Protein AF-A0A3P6STQ0-F1 (afdb_monomer_lite)

Sequence (212 aa):
MDGSSSPVPSGPEGRSPLSASRRYNTDDASDPTTRVRVYKRRESVREVWIQVSLFTFWHILRNLLKMMNSGRIALAFLVAVIATIIFILTPSSVFHCERVNLPKPPKLEGVLTVNSILTKADYLLEHQIFGPESIVVENNNIWTGTQDGMLIAIEHETIRKNYRFGSVNPDLCDGGFDMESKCGRPLGLRQLSAGSVLAIDTYLGIFSVNLE

Secondary structure (DSSP, 8-state):
-----PPPPP---------------TT-TT-TT------------HHHHHHHHHHHHHHHHHHHHHHTTTT-HHHHHHHHHHHHHHHHHS---------PPPPPPPPS-GGGS---SGGGPPPSSTTTSSS-EEEEEETTEEEEE-TTSEEEEEETTEEEEEEE---S-GGG--S-HHHHHHH--EEEEEEEETTEEEEEETTTEEEEEE--

Organism: Litomosoides sigmodontis (NCBI:txid42156)

Structure (mmCIF, N/CA/C/O backbone):
data_AF-A0A3P6STQ0-F1
#
_entry.id   AF-A0A3P6STQ0-F1
#
loop_
_atom_site.group_PDB
_atom_site.id
_atom_site.type_symbol
_atom_site.label_atom_id
_atom_site.label_alt_id
_atom_site.label_comp_id
_atom_site.label_asym_id
_atom_site.label_entity_id
_atom_site.label_seq_id
_atom_site.pdbx_PDB_ins_code
_atom_site.Cartn_x
_atom_site.Cartn_y
_atom_site.Cartn_z
_atom_site.occupancy
_atom_site.B_iso_or_equiv
_atom_site.auth_seq_id
_atom_site.auth_comp_id
_atom_site.auth_asym_id
_atom_site.auth_atom_id
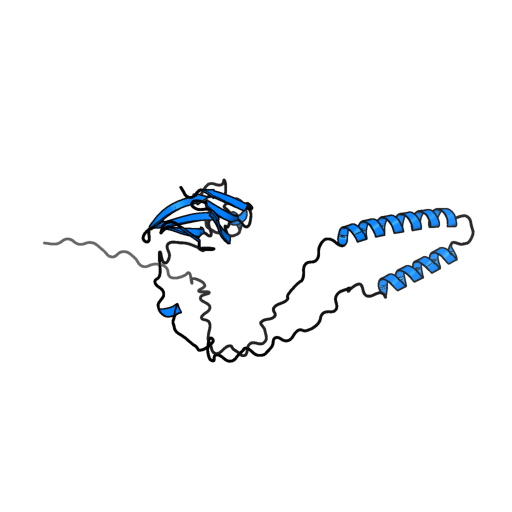_atom_site.pdbx_PDB_model_num
ATOM 1 N N . MET A 1 1 ? -51.439 29.637 19.776 1.00 35.56 1 MET A N 1
ATOM 2 C CA . MET A 1 1 ? -50.617 30.838 19.998 1.00 35.56 1 MET A CA 1
ATOM 3 C C . MET A 1 1 ? -49.358 30.659 19.194 1.00 35.56 1 MET A C 1
ATOM 5 O O . MET A 1 1 ? -48.741 29.604 19.269 1.00 35.56 1 MET A O 1
ATOM 9 N N . ASP A 1 2 ? -49.137 31.646 18.343 1.00 31.03 2 ASP A N 1
ATOM 10 C CA . ASP A 1 2 ? -48.231 31.673 17.207 1.00 31.03 2 ASP A CA 1
ATOM 11 C C . ASP A 1 2 ? -46.748 31.573 17.565 1.00 31.03 2 ASP A C 1
ATOM 13 O O . ASP A 1 2 ? -46.326 31.912 18.669 1.00 31.03 2 ASP A O 1
ATOM 17 N N . GLY A 1 3 ? -45.955 31.173 16.572 1.00 32.09 3 GLY A N 1
ATOM 18 C CA . GLY A 1 3 ? -44.501 31.268 16.604 1.00 32.09 3 GLY A CA 1
ATOM 19 C C . GLY A 1 3 ? -43.899 30.890 15.256 1.00 32.09 3 GLY A C 1
ATOM 20 O O . GLY A 1 3 ? -43.539 29.742 15.031 1.00 32.09 3 GLY A O 1
ATOM 21 N N . SER A 1 4 ? -43.850 31.863 14.352 1.00 33.62 4 SER A N 1
ATOM 22 C CA . SER A 1 4 ? -43.253 31.802 13.019 1.00 33.62 4 SER A CA 1
ATOM 23 C C . SER A 1 4 ? -41.735 31.574 13.042 1.00 33.62 4 SER A C 1
ATOM 25 O O . SER A 1 4 ? -41.041 32.008 13.958 1.00 33.62 4 SER A O 1
ATOM 27 N N . SER A 1 5 ? -41.187 30.975 11.982 1.00 35.47 5 SER A N 1
ATOM 28 C CA . SER A 1 5 ? -39.931 31.441 11.370 1.00 35.47 5 SER A CA 1
ATOM 29 C C . SER A 1 5 ? -39.688 30.807 9.993 1.00 35.47 5 SER A C 1
ATOM 31 O O . SER A 1 5 ? -40.117 29.699 9.691 1.00 35.47 5 SER A O 1
ATOM 33 N N . SER A 1 6 ? -39.079 31.634 9.153 1.00 36.69 6 SER A N 1
ATOM 34 C CA . SER A 1 6 ? -39.048 31.698 7.691 1.00 36.69 6 SER A CA 1
ATOM 35 C C . SER A 1 6 ? -38.188 30.633 6.975 1.00 36.69 6 SER A C 1
ATOM 37 O O . SER A 1 6 ? -37.404 29.941 7.622 1.00 36.69 6 SER A O 1
ATOM 39 N N . PRO A 1 7 ? -38.285 30.519 5.630 1.00 31.89 7 PRO A N 1
ATOM 40 C CA . PRO A 1 7 ? -37.568 29.516 4.845 1.00 31.89 7 PRO A CA 1
ATOM 41 C C . PRO A 1 7 ? -36.118 29.938 4.552 1.00 31.89 7 PRO A C 1
ATOM 43 O O . PRO A 1 7 ? -35.832 31.108 4.301 1.00 31.89 7 PRO A O 1
ATOM 46 N N . VAL A 1 8 ? -35.205 28.965 4.569 1.00 36.19 8 VAL A N 1
ATOM 47 C CA . VAL A 1 8 ? -33.768 29.131 4.279 1.00 36.19 8 VAL A CA 1
ATOM 48 C C . VAL A 1 8 ? -33.519 28.900 2.774 1.00 36.19 8 VAL A C 1
ATOM 50 O O . VAL A 1 8 ? -34.169 28.031 2.188 1.00 36.19 8 VAL A O 1
ATOM 53 N N . PRO A 1 9 ? -32.650 29.693 2.114 1.00 32.75 9 PRO A N 1
ATOM 54 C CA . PRO A 1 9 ? -32.701 29.919 0.673 1.00 32.75 9 PRO A CA 1
ATOM 55 C C . PRO A 1 9 ? -31.995 28.846 -0.163 1.00 32.75 9 PRO A C 1
ATOM 57 O O . PRO A 1 9 ? -31.003 28.244 0.239 1.00 32.75 9 PRO A O 1
ATOM 60 N N . SER A 1 10 ? -32.497 28.688 -1.386 1.00 33.72 10 SER A N 1
ATOM 61 C CA . SER A 1 10 ? -31.908 27.936 -2.490 1.00 33.72 10 SER A CA 1
ATOM 62 C C . SER A 1 10 ? -30.782 28.710 -3.187 1.00 33.72 10 SER A C 1
ATOM 64 O O . SER A 1 10 ? -30.995 29.842 -3.625 1.00 33.72 10 SER A O 1
ATOM 66 N N . GLY A 1 11 ? -29.636 28.055 -3.391 1.00 27.66 11 GLY A N 1
ATOM 67 C CA . GLY A 1 11 ? -28.646 28.394 -4.421 1.00 27.66 11 GLY A CA 1
ATOM 68 C C . GLY A 1 11 ? -27.272 27.746 -4.176 1.00 27.66 11 GLY A C 1
ATOM 69 O O . GLY A 1 11 ? -26.973 27.416 -3.031 1.00 27.66 11 GLY A O 1
ATOM 70 N N . PRO A 1 12 ? -26.389 27.621 -5.188 1.00 31.20 12 PRO A N 1
ATOM 71 C CA . PRO A 1 12 ? -26.620 27.446 -6.620 1.00 31.20 12 PRO A CA 1
ATOM 72 C C . PRO A 1 12 ? -26.311 26.005 -7.086 1.00 31.20 12 PRO A C 1
ATOM 74 O O . PRO A 1 12 ? -25.466 25.304 -6.529 1.00 31.20 12 PRO A O 1
ATOM 77 N N . GLU A 1 13 ? -26.972 25.590 -8.167 1.00 34.56 13 GLU A N 1
ATOM 78 C CA . GLU A 1 13 ? -26.527 24.489 -9.024 1.00 34.56 13 GLU A CA 1
ATOM 79 C C . GLU A 1 13 ? -25.101 24.733 -9.537 1.00 34.56 13 GLU A C 1
ATOM 81 O O . GLU A 1 13 ? -24.746 25.849 -9.918 1.00 34.56 13 GLU A O 1
ATOM 86 N N . GLY A 1 14 ? -24.315 23.658 -9.632 1.00 34.25 14 GLY A N 1
ATOM 87 C CA . GLY A 1 14 ? -23.143 23.626 -10.505 1.00 34.25 14 GLY A CA 1
ATOM 88 C C . GLY A 1 14 ? -21.831 23.259 -9.825 1.00 34.25 14 GLY A C 1
ATOM 89 O O . GLY A 1 14 ? -20.952 24.100 -9.666 1.00 34.25 14 GLY A O 1
ATOM 90 N N . ARG A 1 15 ? -21.644 21.967 -9.546 1.00 29.62 15 ARG A N 1
ATOM 91 C CA . ARG A 1 15 ? -20.374 21.274 -9.814 1.00 29.62 15 ARG A CA 1
ATOM 92 C C . ARG A 1 15 ? -20.619 19.776 -9.847 1.00 29.62 15 ARG A C 1
ATOM 94 O O . ARG A 1 15 ? -20.798 19.131 -8.822 1.00 29.62 15 ARG A O 1
ATOM 101 N N . SER A 1 16 ? -20.645 19.248 -11.062 1.00 29.75 16 SER A N 1
ATOM 102 C CA . SER A 1 16 ? -20.614 17.824 -11.357 1.00 29.75 16 SER A CA 1
ATOM 103 C C . SER A 1 16 ? -19.415 17.192 -10.641 1.00 29.75 16 SER A C 1
ATOM 105 O O . SER A 1 16 ? -18.281 17.582 -10.935 1.00 29.75 16 SER A O 1
ATOM 107 N N . PRO A 1 17 ? -19.595 16.210 -9.745 1.00 29.61 17 PRO A N 1
ATOM 108 C CA . PRO A 1 17 ? -18.511 15.298 -9.444 1.00 29.61 17 PRO A CA 1
ATOM 109 C C . PRO A 1 17 ? -18.299 14.487 -10.720 1.00 29.61 17 PRO A C 1
ATOM 111 O O . PRO A 1 17 ? -19.231 13.849 -11.215 1.00 29.61 17 PRO A O 1
ATOM 114 N N . LEU A 1 18 ? -17.094 14.532 -11.284 1.00 32.47 18 LEU A N 1
ATOM 115 C CA . LEU A 1 18 ? -16.658 13.547 -12.266 1.00 32.47 18 LEU A CA 1
ATOM 116 C C . LEU A 1 18 ? -16.695 12.181 -11.579 1.00 32.47 18 LEU A C 1
ATOM 118 O O . LEU A 1 18 ? -15.739 11.736 -10.949 1.00 32.47 18 LEU A O 1
ATOM 122 N N . SER A 1 19 ? -17.853 11.538 -11.679 1.00 29.92 19 SER A N 1
ATOM 123 C CA . SER A 1 19 ? -18.093 10.163 -11.307 1.00 29.92 19 SER A CA 1
ATOM 124 C C . SER A 1 19 ? -17.291 9.280 -12.257 1.00 29.92 19 SER A C 1
ATOM 126 O O . SER A 1 19 ? -17.803 8.806 -13.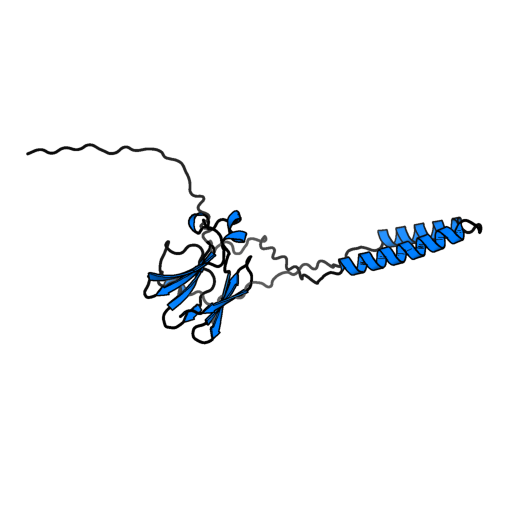270 1.00 29.92 19 SER A O 1
ATOM 128 N N . ALA A 1 20 ? -16.029 9.021 -11.940 1.00 34.88 20 ALA A N 1
ATOM 129 C CA . ALA A 1 20 ? -15.306 7.903 -12.528 1.00 34.88 20 ALA A CA 1
ATOM 130 C C . ALA A 1 20 ? -15.624 6.610 -11.756 1.00 34.88 20 ALA A C 1
ATOM 132 O O . ALA A 1 20 ? -14.740 5.817 -11.453 1.00 34.88 20 ALA A O 1
ATOM 133 N N . SER A 1 21 ? -16.906 6.374 -11.450 1.00 33.78 21 SER A N 1
ATOM 134 C CA . SER A 1 21 ? -17.382 5.028 -11.150 1.00 33.78 21 SER A CA 1
ATOM 135 C C . SER A 1 21 ? -17.498 4.322 -12.496 1.00 33.78 21 SER A C 1
ATOM 137 O O . SER A 1 21 ? -18.519 4.388 -13.185 1.00 33.78 21 SER A O 1
ATOM 139 N N . ARG A 1 22 ? -16.383 3.740 -12.948 1.00 32.41 22 ARG A N 1
ATOM 140 C CA . ARG A 1 22 ? -16.366 2.912 -14.151 1.00 32.41 22 ARG A CA 1
ATOM 141 C C . ARG A 1 22 ? -17.099 1.618 -13.801 1.00 32.41 22 ARG A C 1
ATOM 143 O O . ARG A 1 22 ? -16.489 0.656 -13.346 1.00 32.41 22 ARG A O 1
ATOM 150 N N . ARG A 1 23 ? -18.425 1.627 -13.971 1.00 29.02 23 ARG A N 1
ATOM 151 C CA . ARG A 1 23 ? -19.254 0.418 -14.018 1.00 29.02 23 ARG A CA 1
ATOM 152 C C . ARG A 1 23 ? -18.586 -0.541 -15.002 1.00 29.02 23 ARG A C 1
ATOM 154 O O . ARG A 1 23 ? -18.477 -0.221 -16.183 1.00 29.02 23 ARG A O 1
ATOM 161 N N . TYR A 1 24 ? -18.088 -1.667 -14.503 1.00 29.69 24 TYR A N 1
ATOM 162 C CA . TYR A 1 24 ? -17.537 -2.723 -15.343 1.00 29.69 24 TYR A CA 1
ATOM 163 C C . TYR A 1 24 ? -18.723 -3.385 -16.044 1.00 29.69 24 TYR A C 1
ATOM 165 O O . TYR A 1 24 ? -19.434 -4.195 -15.453 1.00 29.69 24 TYR A O 1
ATOM 173 N N . ASN A 1 25 ? -19.013 -2.934 -17.261 1.00 29.16 25 ASN A N 1
ATOM 174 C CA . ASN A 1 25 ? -20.078 -3.494 -18.074 1.00 29.16 25 ASN A CA 1
ATOM 175 C C . ASN A 1 25 ? -19.582 -4.848 -18.600 1.00 29.16 25 ASN A C 1
ATOM 177 O O . ASN A 1 25 ? -18.563 -4.914 -19.284 1.00 29.16 25 ASN A O 1
ATOM 181 N N . THR A 1 26 ? -20.267 -5.933 -18.249 1.00 40.59 26 THR A N 1
ATOM 182 C CA . THR A 1 26 ? -19.870 -7.317 -18.572 1.00 40.59 26 THR A CA 1
ATOM 183 C C . THR A 1 26 ? -19.970 -7.667 -20.062 1.00 40.59 26 THR A C 1
ATOM 185 O O . THR A 1 26 ? -19.607 -8.773 -20.448 1.00 40.59 26 THR A O 1
ATOM 188 N N . ASP A 1 27 ? -20.397 -6.718 -20.896 1.00 35.03 27 ASP A N 1
ATOM 189 C CA . ASP A 1 27 ? -20.550 -6.879 -22.345 1.00 35.03 27 ASP A CA 1
ATOM 190 C C . ASP A 1 27 ? -19.305 -6.445 -23.143 1.00 35.03 27 ASP A C 1
ATOM 192 O O . ASP A 1 27 ? -19.262 -6.612 -24.359 1.00 35.03 27 ASP A O 1
ATOM 196 N N . ASP A 1 28 ? -18.261 -5.931 -22.480 1.00 36.59 28 ASP A N 1
ATOM 197 C CA . ASP A 1 28 ? -17.084 -5.333 -23.137 1.00 36.59 28 ASP A CA 1
ATOM 198 C C . ASP A 1 28 ? -15.926 -6.325 -23.383 1.00 36.59 28 ASP A C 1
ATOM 200 O O . ASP A 1 28 ? -14.753 -5.963 -23.475 1.00 36.59 28 ASP A O 1
ATOM 204 N N . ALA A 1 29 ? -16.241 -7.617 -23.521 1.00 39.22 29 ALA A N 1
ATOM 205 C CA . ALA A 1 29 ? -15.262 -8.674 -23.811 1.00 39.22 29 ALA A CA 1
ATOM 206 C C . ALA A 1 29 ? -14.649 -8.592 -25.232 1.00 39.22 29 ALA A C 1
ATOM 208 O O . ALA A 1 29 ? -13.942 -9.508 -25.659 1.00 39.22 29 ALA A O 1
ATOM 209 N N . SER A 1 30 ? -14.917 -7.513 -25.974 1.00 39.75 30 SER A N 1
ATOM 210 C CA . SER A 1 30 ? -14.494 -7.306 -27.360 1.00 39.75 30 SER A CA 1
ATOM 211 C C . SER A 1 30 ? -13.564 -6.110 -27.595 1.00 39.75 30 SER A C 1
ATOM 213 O O . SER A 1 30 ? -13.208 -5.889 -28.750 1.00 39.75 30 SER A O 1
ATOM 215 N N . ASP A 1 31 ? -13.138 -5.356 -26.573 1.00 37.41 31 ASP A N 1
ATOM 216 C CA . ASP A 1 31 ? -12.217 -4.221 -26.769 1.00 37.41 31 ASP A CA 1
ATOM 217 C C . ASP A 1 31 ? -10.756 -4.690 -27.010 1.00 37.41 31 ASP A C 1
ATOM 219 O O . ASP A 1 31 ? -10.106 -5.228 -26.107 1.00 37.41 31 ASP A O 1
ATOM 223 N N . PRO A 1 32 ? -10.176 -4.476 -28.210 1.00 41.91 32 PRO A N 1
ATOM 224 C CA . PRO A 1 32 ? -8.821 -4.911 -28.547 1.00 41.91 32 PRO A CA 1
ATOM 225 C C . PRO A 1 32 ? -7.710 -3.994 -27.988 1.00 41.91 32 PRO A C 1
ATOM 227 O O . PRO A 1 32 ? -6.557 -4.083 -28.433 1.00 41.91 32 PRO A O 1
ATOM 230 N N . THR A 1 33 ? -8.003 -3.085 -27.051 1.00 40.22 33 THR A N 1
ATOM 231 C CA . THR A 1 33 ? -7.044 -2.054 -26.611 1.00 40.22 33 THR A CA 1
ATOM 232 C C . THR A 1 33 ? -6.319 -2.323 -25.288 1.00 40.22 33 THR A C 1
ATOM 234 O O . THR A 1 33 ? -5.433 -1.537 -24.933 1.00 40.22 33 THR A O 1
ATOM 237 N N . THR A 1 34 ? -6.546 -3.452 -24.601 1.00 44.50 34 THR A N 1
ATOM 238 C CA . THR A 1 34 ? -5.785 -3.815 -23.383 1.00 44.50 34 THR A CA 1
ATOM 239 C C . THR A 1 34 ? -4.344 -4.248 -23.711 1.00 44.50 34 THR A C 1
ATOM 241 O O . THR A 1 34 ? -3.965 -5.416 -23.649 1.00 44.50 34 THR A O 1
ATOM 244 N N . ARG A 1 35 ? -3.497 -3.290 -24.103 1.00 43.12 35 ARG A N 1
ATOM 245 C CA . ARG A 1 35 ? -2.075 -3.507 -24.400 1.00 43.12 35 ARG A CA 1
ATOM 246 C C . ARG A 1 35 ? -1.258 -3.466 -23.114 1.00 43.12 35 ARG A C 1
ATOM 248 O O . ARG A 1 35 ? -0.765 -2.412 -22.715 1.00 43.12 35 ARG A O 1
ATOM 255 N N . VAL A 1 36 ? -1.049 -4.622 -22.494 1.00 37.59 36 VAL A N 1
ATOM 256 C CA . VAL A 1 36 ? -0.070 -4.755 -21.408 1.00 37.59 36 VAL A CA 1
ATOM 257 C C . VAL A 1 36 ? 1.331 -4.813 -22.025 1.00 37.59 36 VAL A C 1
ATOM 259 O O . VAL A 1 36 ? 1.718 -5.813 -22.626 1.00 37.59 36 VAL A O 1
ATOM 262 N N . ARG A 1 37 ? 2.106 -3.726 -21.909 1.00 39.81 37 ARG A N 1
ATOM 263 C CA . ARG A 1 37 ? 3.536 -3.726 -22.261 1.00 39.81 37 ARG A CA 1
ATOM 264 C C . ARG A 1 37 ? 4.356 -4.103 -21.033 1.00 39.81 37 ARG A C 1
ATOM 266 O O . ARG A 1 37 ? 4.566 -3.283 -20.145 1.00 39.81 37 ARG A O 1
ATOM 273 N N . VAL A 1 38 ? 4.818 -5.349 -20.991 1.00 40.19 38 VAL A N 1
ATOM 274 C CA . VAL A 1 38 ? 5.741 -5.830 -19.957 1.00 40.19 38 VAL A CA 1
ATOM 275 C C . VAL A 1 38 ? 7.159 -5.408 -20.339 1.00 40.19 38 VAL A C 1
ATOM 277 O O . VAL A 1 38 ? 7.729 -5.916 -21.302 1.00 40.19 38 VAL A O 1
ATOM 280 N N . TYR A 1 39 ? 7.739 -4.476 -19.584 1.00 45.19 39 TYR A N 1
ATOM 281 C CA . TYR A 1 39 ? 9.134 -4.069 -19.744 1.00 45.19 39 TYR A CA 1
ATOM 282 C C . TYR A 1 39 ? 9.994 -4.753 -18.682 1.00 45.19 39 TYR A C 1
ATOM 284 O O . TYR A 1 39 ? 9.879 -4.467 -17.491 1.00 45.19 39 TYR A O 1
ATOM 292 N N . LYS A 1 40 ? 10.891 -5.647 -19.107 1.00 40.25 40 LYS A N 1
ATOM 293 C CA . LYS A 1 40 ? 11.892 -6.246 -18.219 1.00 40.25 40 LYS A CA 1
ATOM 294 C C . LYS A 1 40 ? 13.032 -5.242 -18.015 1.00 40.25 40 LYS A C 1
ATOM 296 O O . LYS A 1 40 ? 13.897 -5.099 -18.874 1.00 40.25 40 LYS A O 1
ATOM 301 N N . ARG A 1 41 ? 13.021 -4.518 -16.892 1.00 43.81 41 ARG A N 1
ATOM 302 C CA . ARG A 1 41 ? 14.115 -3.618 -16.491 1.00 43.81 41 ARG A CA 1
ATOM 303 C C . ARG A 1 41 ? 15.339 -4.471 -16.131 1.00 43.81 41 ARG A C 1
ATOM 305 O O . ARG A 1 41 ? 15.312 -5.175 -15.129 1.00 43.81 41 ARG A O 1
ATOM 312 N N . ARG A 1 42 ? 16.394 -4.437 -16.952 1.00 51.81 42 ARG A N 1
ATOM 313 C CA . ARG A 1 42 ? 17.714 -4.997 -16.614 1.00 51.81 42 ARG A CA 1
ATOM 314 C C . ARG A 1 42 ? 18.711 -3.848 -16.459 1.00 51.81 42 ARG A C 1
ATOM 316 O O . ARG A 1 42 ? 18.737 -2.936 -17.280 1.00 51.81 42 ARG A O 1
ATOM 323 N N . GLU A 1 43 ? 19.437 -3.880 -15.351 1.00 49.19 43 GLU A N 1
ATOM 324 C CA . GLU A 1 43 ? 20.216 -2.779 -14.785 1.00 49.19 43 GLU A CA 1
ATOM 325 C C . GLU A 1 43 ? 21.355 -2.258 -15.679 1.00 49.19 43 GLU A C 1
ATOM 327 O O . GLU A 1 43 ? 22.003 -3.003 -16.408 1.00 49.19 43 GLU A O 1
ATOM 332 N N . SER A 1 44 ? 21.562 -0.940 -15.574 1.00 51.16 44 SER A N 1
ATOM 333 C CA . SER A 1 44 ? 22.790 -0.154 -15.780 1.00 51.16 44 SER A CA 1
ATOM 334 C C . SER A 1 44 ? 23.847 -0.662 -16.777 1.00 51.16 44 SER A C 1
ATOM 336 O O . SER A 1 44 ? 25.013 -0.850 -16.448 1.00 51.16 44 SER A O 1
ATOM 338 N N . VAL A 1 45 ? 23.472 -0.785 -18.051 1.00 56.50 45 VAL A N 1
ATOM 339 C CA . VAL A 1 45 ? 24.445 -0.968 -19.150 1.00 56.50 45 VAL A CA 1
ATOM 340 C C . VAL A 1 45 ? 25.082 0.377 -19.565 1.00 56.50 45 VAL A C 1
ATOM 342 O O . VAL A 1 45 ? 26.119 0.408 -20.221 1.00 56.50 45 VAL A O 1
ATOM 345 N N . ARG A 1 46 ? 24.493 1.516 -19.163 1.00 56.72 46 ARG A N 1
ATOM 346 C CA . ARG A 1 46 ? 24.917 2.866 -19.587 1.00 56.72 46 ARG A CA 1
ATOM 347 C C . ARG A 1 46 ? 26.330 3.236 -19.123 1.00 56.72 46 ARG A C 1
ATOM 349 O O . ARG A 1 46 ? 27.096 3.749 -19.931 1.00 56.72 46 ARG A O 1
ATOM 356 N N . GLU A 1 47 ? 26.694 2.920 -17.882 1.00 57.91 47 GLU A N 1
ATOM 357 C CA . GLU A 1 47 ? 28.020 3.248 -17.329 1.00 57.91 47 GLU A CA 1
ATOM 358 C C . GLU A 1 47 ? 29.150 2.480 -18.030 1.00 57.91 47 GLU A C 1
ATOM 360 O O . GLU A 1 47 ? 30.205 3.036 -18.333 1.00 57.91 47 GLU A O 1
ATOM 365 N N . VAL A 1 48 ? 28.902 1.216 -18.390 1.00 60.88 48 VAL A N 1
ATOM 366 C CA . VAL A 1 48 ? 29.877 0.385 -19.113 1.00 60.88 48 VAL A CA 1
ATOM 367 C C . VAL A 1 48 ? 30.125 0.938 -20.518 1.00 60.88 48 VAL A C 1
ATOM 369 O O . VAL A 1 48 ? 31.274 1.032 -20.948 1.00 60.88 48 VAL A O 1
ATOM 372 N N . TRP A 1 49 ? 29.075 1.381 -21.220 1.00 64.00 49 TRP A N 1
ATOM 373 C CA . TRP A 1 49 ? 29.228 1.985 -22.548 1.00 64.00 49 TRP A CA 1
ATOM 374 C C . TRP A 1 49 ? 29.980 3.318 -22.515 1.00 64.00 49 TRP A C 1
ATOM 376 O O . TRP A 1 49 ? 30.766 3.575 -23.427 1.00 64.00 49 TRP A O 1
ATOM 386 N N . ILE A 1 50 ? 29.799 4.145 -21.479 1.00 70.88 50 ILE A N 1
ATOM 387 C CA . ILE A 1 50 ? 30.530 5.416 -21.336 1.00 70.88 50 ILE A CA 1
ATOM 388 C C . ILE A 1 50 ? 32.027 5.149 -21.143 1.00 70.88 50 ILE A C 1
ATOM 390 O O . ILE A 1 50 ? 32.849 5.733 -21.849 1.00 70.88 50 ILE A O 1
ATOM 394 N N . GLN A 1 51 ? 32.387 4.213 -20.262 1.00 68.75 51 GLN A N 1
ATOM 395 C CA . GLN A 1 51 ? 33.789 3.860 -20.008 1.00 68.75 51 GLN A CA 1
ATOM 396 C C . GLN A 1 51 ? 34.467 3.254 -21.247 1.00 68.75 51 GLN A C 1
ATOM 398 O O . GLN A 1 51 ? 35.577 3.650 -21.609 1.00 68.75 51 GLN A O 1
ATOM 403 N N . VAL A 1 52 ? 33.779 2.357 -21.961 1.00 72.06 52 VAL A N 1
ATOM 404 C CA . VAL A 1 52 ? 34.287 1.773 -23.216 1.00 72.06 52 VAL A CA 1
ATOM 405 C C . VAL A 1 52 ? 34.434 2.841 -24.308 1.00 72.06 52 VAL A C 1
ATOM 407 O O . VAL A 1 52 ? 35.422 2.836 -25.048 1.00 72.06 52 VAL A O 1
ATOM 410 N N . SER A 1 53 ? 33.508 3.800 -24.387 1.00 74.50 53 SER A N 1
ATOM 411 C CA . SER A 1 53 ? 33.567 4.900 -25.361 1.00 74.50 53 SER A CA 1
ATOM 412 C C . SER A 1 53 ? 34.716 5.872 -25.075 1.00 74.50 53 SER A C 1
ATOM 414 O O . SER A 1 53 ? 35.419 6.280 -25.996 1.00 74.50 53 SER A O 1
ATOM 416 N N . LEU A 1 54 ? 34.974 6.206 -23.807 1.00 79.31 54 LEU A N 1
ATOM 417 C CA . LEU A 1 54 ? 36.096 7.072 -23.423 1.00 79.31 54 LEU A CA 1
ATOM 418 C C . LEU A 1 54 ? 37.452 6.387 -23.647 1.00 79.31 54 LEU A C 1
ATOM 420 O O . LEU A 1 54 ? 38.389 7.021 -24.138 1.00 79.31 54 LEU A O 1
ATOM 424 N N . PHE A 1 55 ? 37.551 5.086 -23.356 1.00 76.94 55 PHE A N 1
ATOM 425 C CA . PHE A 1 55 ? 38.771 4.310 -23.588 1.00 76.94 55 PHE A CA 1
ATOM 426 C C . PHE A 1 55 ? 39.094 4.173 -25.082 1.00 76.94 55 PHE A C 1
ATOM 428 O O . PHE A 1 55 ? 40.233 4.398 -25.504 1.00 76.94 55 PHE A O 1
ATOM 435 N N . THR A 1 56 ? 38.087 3.857 -25.901 1.00 73.88 56 THR A N 1
ATOM 436 C CA . THR A 1 56 ? 38.250 3.777 -27.360 1.00 73.88 56 THR A CA 1
ATOM 437 C C . THR A 1 56 ? 38.577 5.142 -27.962 1.00 73.88 56 THR A C 1
ATOM 439 O O . THR A 1 56 ? 39.501 5.235 -28.772 1.00 73.88 56 THR A O 1
ATOM 442 N N . PHE A 1 57 ? 37.926 6.216 -27.507 1.00 81.88 57 PHE A N 1
ATOM 443 C CA . PHE A 1 57 ? 38.226 7.581 -27.940 1.00 81.88 57 PHE A CA 1
ATOM 444 C C . PHE A 1 57 ? 39.669 7.998 -27.613 1.00 81.88 57 PHE A C 1
ATOM 446 O O . PHE A 1 57 ? 40.376 8.501 -28.489 1.00 81.88 57 PHE A O 1
ATOM 453 N N . TRP A 1 58 ? 40.153 7.722 -26.397 1.00 78.50 58 TRP A N 1
ATOM 454 C CA . TRP A 1 58 ? 41.532 8.027 -25.999 1.00 78.50 58 TRP A CA 1
ATOM 455 C C . TRP A 1 58 ? 42.564 7.261 -26.842 1.00 78.50 58 TRP A C 1
ATOM 457 O O . TRP A 1 58 ? 43.559 7.833 -27.296 1.00 78.50 58 TRP A O 1
ATOM 467 N N . HIS A 1 59 ? 42.308 5.981 -27.127 1.00 75.38 59 HIS A N 1
ATOM 468 C CA . HIS A 1 59 ? 43.185 5.172 -27.975 1.00 75.38 59 HIS A CA 1
ATOM 469 C C . HIS A 1 59 ? 43.214 5.644 -29.435 1.00 75.38 59 HIS A C 1
ATOM 471 O O . HIS A 1 59 ? 44.285 5.662 -30.054 1.00 75.38 59 HIS A O 1
ATOM 477 N N . ILE A 1 60 ? 42.065 6.054 -29.976 1.00 74.06 60 ILE A N 1
ATOM 478 C CA . ILE A 1 60 ? 41.953 6.608 -31.330 1.00 74.06 60 ILE A CA 1
ATOM 479 C C . ILE A 1 60 ? 42.688 7.952 -31.411 1.00 74.06 60 ILE A C 1
ATOM 481 O O . ILE A 1 60 ? 43.519 8.131 -32.303 1.00 74.06 60 ILE A O 1
ATOM 485 N N . LEU A 1 61 ? 42.484 8.854 -30.445 1.00 76.75 61 LEU A N 1
ATOM 486 C CA . LEU A 1 61 ? 43.154 10.158 -30.387 1.00 76.75 61 LEU A CA 1
ATOM 487 C C . LEU A 1 61 ? 44.684 10.015 -30.316 1.00 76.75 61 LEU A C 1
ATOM 489 O O . LEU A 1 61 ? 45.414 10.687 -31.049 1.00 76.75 61 LEU A O 1
ATOM 493 N N . ARG A 1 62 ? 45.181 9.073 -29.503 1.00 76.44 62 ARG A N 1
ATOM 494 C CA . ARG A 1 62 ? 46.619 8.778 -29.379 1.00 76.44 62 ARG A CA 1
ATOM 495 C C . ARG A 1 62 ? 47.234 8.269 -30.688 1.00 76.44 62 ARG A C 1
ATOM 497 O O . ARG A 1 62 ? 48.384 8.585 -30.992 1.00 76.44 62 ARG A O 1
ATOM 504 N N . ASN A 1 63 ? 46.488 7.479 -31.458 1.00 66.62 63 ASN A N 1
ATOM 505 C CA . ASN A 1 63 ? 46.942 6.958 -32.749 1.00 66.62 63 ASN A CA 1
ATOM 506 C C . ASN A 1 63 ? 46.852 8.014 -33.867 1.00 66.62 63 ASN A C 1
ATOM 508 O O . ASN A 1 63 ? 47.741 8.055 -34.718 1.00 66.62 63 ASN A O 1
ATOM 512 N N . LEU A 1 64 ? 45.854 8.905 -33.839 1.00 65.81 64 LEU A N 1
ATOM 513 C CA . LEU A 1 64 ? 45.735 10.035 -34.773 1.00 65.81 64 LEU A CA 1
ATOM 514 C C . LEU A 1 64 ? 46.896 11.030 -34.617 1.00 65.81 64 LEU A C 1
ATOM 516 O O . LEU A 1 64 ? 47.506 11.414 -35.615 1.00 65.81 64 LEU A O 1
ATOM 520 N N . LEU A 1 65 ? 47.287 11.341 -33.376 1.00 67.31 65 LEU A N 1
ATOM 521 C CA . LEU A 1 65 ? 48.449 12.191 -33.075 1.00 67.31 65 LEU A CA 1
ATOM 522 C C . LEU A 1 65 ? 49.775 11.594 -33.585 1.00 67.31 65 LEU A C 1
ATOM 524 O O . LEU A 1 65 ? 50.657 12.328 -34.019 1.00 67.31 65 LEU A O 1
ATOM 528 N N . LYS A 1 66 ? 49.916 10.260 -33.594 1.00 63.00 66 LYS A N 1
ATOM 529 C CA . LYS A 1 66 ? 51.099 9.572 -34.149 1.00 63.00 66 LYS A CA 1
ATOM 530 C C . LYS A 1 66 ? 51.105 9.503 -35.682 1.00 63.00 66 LYS A C 1
ATOM 532 O O . LYS A 1 66 ? 52.176 9.416 -36.282 1.00 63.00 66 LYS A O 1
ATOM 537 N N . MET A 1 67 ? 49.938 9.533 -36.329 1.00 57.03 67 MET A N 1
ATOM 538 C CA . MET A 1 67 ? 49.821 9.424 -37.791 1.00 57.03 67 MET A CA 1
ATOM 539 C C . MET A 1 67 ? 49.967 10.753 -38.544 1.00 57.03 67 MET A C 1
ATOM 541 O O . MET A 1 67 ? 50.219 10.725 -39.750 1.00 57.03 67 MET A O 1
ATOM 545 N N . MET A 1 68 ? 49.918 11.898 -37.853 1.00 58.25 68 MET A N 1
ATOM 546 C CA . MET A 1 68 ? 50.144 13.231 -38.441 1.00 58.25 68 MET A CA 1
ATOM 547 C C . MET A 1 68 ? 51.547 13.436 -39.054 1.00 58.25 68 MET A C 1
ATOM 549 O O . MET A 1 68 ? 51.713 14.349 -39.851 1.00 58.25 68 MET A O 1
ATOM 553 N N . ASN A 1 69 ? 52.527 12.566 -38.766 1.00 58.28 69 ASN A N 1
ATOM 554 C CA . ASN A 1 69 ? 53.913 12.686 -39.253 1.00 58.28 69 ASN A CA 1
ATOM 555 C C . ASN A 1 69 ? 54.342 11.649 -40.315 1.00 58.28 69 ASN A C 1
ATOM 557 O O . ASN A 1 69 ? 55.522 11.590 -40.649 1.00 58.28 69 ASN A O 1
ATOM 561 N N . SER A 1 70 ? 53.446 10.793 -40.832 1.00 60.84 70 SER A N 1
ATOM 562 C CA . SER A 1 70 ? 53.875 9.596 -41.596 1.00 60.84 70 SER A CA 1
ATOM 563 C C . SER A 1 70 ? 53.107 9.280 -42.889 1.00 60.84 70 SER A C 1
ATOM 565 O O . SER A 1 70 ? 53.127 8.141 -43.347 1.00 60.84 70 SER A O 1
ATOM 567 N N . GLY A 1 71 ? 52.419 10.247 -43.507 1.00 63.72 71 GLY A N 1
ATOM 568 C CA . GLY A 1 71 ? 51.758 10.051 -44.816 1.00 63.72 71 GLY A CA 1
ATOM 569 C C . GLY A 1 71 ? 50.591 9.046 -44.819 1.00 63.72 71 GLY A C 1
ATOM 570 O O . GLY A 1 71 ? 49.993 8.782 -45.857 1.00 63.72 71 GLY A O 1
ATOM 571 N N . ARG A 1 72 ? 50.224 8.501 -43.653 1.00 70.50 72 ARG A N 1
ATOM 572 C CA . ARG A 1 72 ? 49.164 7.493 -43.461 1.00 70.50 72 ARG A CA 1
ATOM 573 C C . ARG A 1 72 ? 47.802 8.089 -43.087 1.00 70.50 72 ARG A C 1
ATOM 575 O O . ARG A 1 72 ? 46.878 7.354 -42.749 1.00 70.50 72 ARG A O 1
ATOM 582 N N . ILE A 1 73 ? 47.659 9.412 -43.184 1.00 72.81 73 ILE A N 1
ATOM 583 C CA . ILE A 1 73 ? 46.435 10.159 -42.850 1.00 72.81 73 ILE A CA 1
ATOM 584 C C . ILE A 1 73 ? 45.240 9.668 -43.682 1.00 72.81 73 ILE A C 1
ATOM 586 O O . ILE A 1 73 ? 44.153 9.478 -43.143 1.00 72.81 73 ILE A O 1
ATOM 590 N N . ALA A 1 74 ? 45.451 9.372 -44.968 1.00 77.62 74 ALA A N 1
ATOM 591 C CA . ALA A 1 74 ? 44.402 8.848 -45.843 1.00 77.62 74 ALA A CA 1
ATOM 592 C C . ALA A 1 74 ? 43.862 7.482 -45.372 1.00 77.62 74 ALA A C 1
ATOM 594 O O . ALA A 1 74 ? 42.656 7.252 -45.392 1.00 77.62 74 ALA A O 1
ATOM 595 N N . LEU A 1 75 ? 44.739 6.598 -44.880 1.00 82.56 75 LEU A N 1
ATOM 596 C CA . LEU A 1 75 ? 44.350 5.291 -44.342 1.00 82.56 75 LEU A CA 1
ATOM 597 C C . LEU A 1 75 ? 43.585 5.436 -43.018 1.00 82.56 75 LEU A C 1
ATOM 599 O O . LEU A 1 75 ? 42.590 4.752 -42.804 1.00 82.56 75 LEU A O 1
ATOM 603 N N . ALA A 1 76 ? 44.017 6.357 -42.153 1.00 80.88 76 ALA A N 1
ATOM 604 C CA . ALA A 1 76 ? 43.329 6.676 -40.903 1.00 80.88 76 ALA A CA 1
ATOM 605 C C . ALA A 1 76 ? 41.896 7.166 -41.146 1.00 80.88 76 ALA A C 1
ATOM 607 O O . ALA A 1 76 ? 40.957 6.712 -40.493 1.00 80.88 76 ALA A O 1
ATOM 608 N N . PHE A 1 77 ? 41.747 8.074 -42.113 1.00 82.81 77 PHE A N 1
ATOM 609 C CA . PHE A 1 77 ? 40.460 8.629 -42.504 1.00 82.81 77 PHE A CA 1
ATOM 610 C C . PHE A 1 77 ? 39.549 7.551 -43.096 1.00 82.81 77 PHE A C 1
ATOM 612 O O . PHE A 1 77 ? 38.392 7.447 -42.701 1.00 82.81 77 PHE A O 1
ATOM 619 N N . LEU A 1 78 ? 40.086 6.682 -43.959 1.00 87.38 78 LEU A N 1
ATOM 620 C CA . LEU A 1 78 ? 39.348 5.549 -44.517 1.00 87.38 78 LEU A CA 1
ATOM 621 C C . LEU A 1 78 ? 38.829 4.602 -43.420 1.00 87.38 78 LEU A C 1
ATOM 623 O O . LEU A 1 78 ? 37.658 4.231 -43.435 1.00 87.38 78 LEU A O 1
ATOM 627 N N . VAL A 1 79 ? 39.669 4.249 -42.442 1.00 88.50 79 VAL A N 1
ATOM 628 C CA . VAL A 1 79 ? 39.273 3.387 -41.313 1.00 88.50 79 VAL A CA 1
ATOM 629 C C . VAL A 1 79 ? 38.201 4.055 -40.450 1.00 88.50 79 VAL A C 1
ATOM 631 O O . VAL A 1 79 ? 37.243 3.392 -40.056 1.00 88.50 79 VAL A O 1
ATOM 634 N N . ALA A 1 80 ? 38.324 5.358 -40.183 1.00 86.19 80 ALA A N 1
ATOM 635 C CA . ALA A 1 80 ? 37.325 6.104 -39.422 1.00 86.19 80 ALA A CA 1
ATOM 636 C C . ALA A 1 80 ? 35.970 6.141 -40.146 1.00 86.19 80 ALA A C 1
ATOM 638 O O . ALA A 1 80 ? 34.948 5.850 -39.532 1.00 86.19 80 ALA A O 1
ATOM 639 N N . VAL A 1 81 ? 35.966 6.406 -41.457 1.00 90.94 81 VAL A N 1
ATOM 640 C CA . VAL A 1 81 ? 34.748 6.395 -42.284 1.00 90.94 81 VAL A CA 1
ATOM 641 C C . VAL A 1 81 ? 34.090 5.015 -42.269 1.00 90.94 81 VAL A C 1
ATOM 643 O O . VAL A 1 81 ? 32.885 4.919 -42.047 1.00 90.94 81 VAL A O 1
ATOM 646 N N . ILE A 1 82 ? 34.868 3.940 -42.430 1.00 91.62 82 ILE A N 1
ATOM 647 C CA . ILE A 1 82 ? 34.351 2.565 -42.363 1.00 91.62 82 ILE A CA 1
ATOM 648 C C . ILE A 1 82 ? 33.760 2.270 -40.978 1.00 91.62 82 ILE A C 1
ATOM 650 O O . ILE A 1 82 ? 32.662 1.724 -40.892 1.00 91.62 82 ILE A O 1
ATOM 654 N N . ALA A 1 83 ? 34.431 2.665 -39.893 1.00 87.06 83 ALA A N 1
ATOM 655 C CA . ALA A 1 83 ? 33.930 2.468 -38.533 1.00 87.06 83 ALA A CA 1
ATOM 656 C C . ALA A 1 83 ? 32.621 3.236 -38.277 1.00 87.06 83 ALA A C 1
ATOM 658 O O . ALA A 1 83 ? 31.702 2.690 -37.666 1.00 87.06 83 ALA A O 1
ATOM 659 N N . THR A 1 84 ? 32.499 4.468 -38.781 1.00 86.12 84 THR A N 1
ATOM 660 C CA . THR A 1 84 ? 31.260 5.255 -38.702 1.00 86.12 84 THR A CA 1
ATOM 661 C C . THR A 1 84 ? 30.135 4.619 -39.514 1.00 86.12 84 THR A C 1
ATOM 663 O O . THR A 1 84 ? 29.017 4.517 -39.014 1.00 86.12 84 THR A O 1
ATOM 666 N N . ILE A 1 85 ? 30.419 4.135 -40.727 1.00 88.81 85 ILE A N 1
ATOM 667 C CA . ILE A 1 85 ? 29.437 3.416 -41.549 1.00 88.81 85 ILE A CA 1
ATOM 668 C C . ILE A 1 85 ? 28.963 2.156 -40.820 1.00 88.81 85 ILE A C 1
ATOM 670 O O . ILE A 1 85 ? 27.761 1.945 -40.712 1.00 88.81 85 ILE A O 1
ATOM 674 N N . ILE A 1 86 ? 29.874 1.358 -40.254 1.00 86.75 86 ILE A N 1
ATOM 675 C CA . ILE A 1 86 ? 29.510 0.174 -39.466 1.00 86.75 86 ILE A CA 1
ATOM 676 C C . ILE A 1 86 ? 28.650 0.581 -38.265 1.00 86.75 86 ILE A C 1
ATOM 678 O O . ILE A 1 86 ? 27.598 -0.009 -38.068 1.00 86.75 86 ILE A O 1
ATOM 682 N N . PHE A 1 87 ? 29.019 1.609 -37.500 1.00 80.56 87 PHE A N 1
ATOM 683 C CA . PHE A 1 87 ? 28.231 2.063 -36.348 1.00 80.56 87 PHE A CA 1
ATOM 684 C C . PHE A 1 87 ? 26.815 2.529 -36.729 1.00 80.56 87 PHE A C 1
ATOM 686 O O . PHE A 1 87 ? 25.867 2.242 -36.004 1.00 80.56 87 PHE A O 1
ATOM 693 N N . ILE A 1 88 ? 26.660 3.201 -37.875 1.00 80.38 88 ILE A N 1
ATOM 694 C CA . ILE A 1 88 ? 25.353 3.638 -38.394 1.00 80.38 88 ILE A CA 1
ATOM 695 C C . ILE A 1 88 ? 24.536 2.448 -38.921 1.00 80.38 88 ILE A C 1
ATOM 697 O O . ILE A 1 88 ? 23.324 2.398 -38.716 1.00 80.38 88 ILE A O 1
ATOM 701 N N . LEU A 1 89 ? 25.181 1.501 -39.610 1.00 81.25 89 LEU A N 1
ATOM 702 C CA . LEU A 1 89 ? 24.521 0.343 -40.220 1.00 81.25 89 LEU A CA 1
ATOM 703 C C . LEU A 1 89 ? 24.237 -0.788 -39.227 1.00 81.25 89 LEU A C 1
ATOM 705 O O . LEU A 1 89 ? 23.375 -1.620 -39.501 1.00 81.25 89 LEU A O 1
ATOM 709 N N . THR A 1 90 ? 24.943 -0.847 -38.096 1.00 76.81 90 THR A N 1
ATOM 710 C CA . THR A 1 90 ? 24.679 -1.844 -37.056 1.00 76.81 90 THR A CA 1
ATOM 711 C C . THR A 1 90 ? 23.456 -1.378 -36.269 1.00 76.81 90 THR A C 1
ATOM 713 O O . THR A 1 90 ? 23.543 -0.371 -35.564 1.00 76.81 90 THR A O 1
ATOM 716 N N . PRO A 1 91 ? 22.300 -2.055 -36.377 1.00 67.12 91 PRO A N 1
ATOM 717 C CA . PRO A 1 91 ? 21.097 -1.615 -35.689 1.00 67.12 91 PRO A CA 1
ATOM 718 C C . PRO A 1 91 ? 21.347 -1.585 -34.176 1.00 67.12 91 PRO A C 1
ATOM 720 O O . PRO A 1 91 ? 21.697 -2.592 -33.564 1.00 67.12 91 PRO A O 1
ATOM 723 N N . SER A 1 92 ? 21.146 -0.416 -33.566 1.00 61.31 92 SER A N 1
ATOM 724 C CA . SER A 1 92 ? 21.322 -0.175 -32.126 1.00 61.31 92 SER A CA 1
ATOM 725 C C . SER A 1 92 ? 20.287 -0.889 -31.249 1.00 61.31 92 SER A C 1
ATOM 727 O O . SER A 1 92 ? 20.371 -0.862 -30.019 1.00 61.31 92 SER A O 1
ATOM 729 N N . SER A 1 93 ? 19.293 -1.539 -31.856 1.00 59.59 93 SER A N 1
ATOM 730 C CA . SER A 1 93 ? 18.241 -2.231 -31.132 1.00 59.59 93 SER A CA 1
ATOM 731 C C . SER A 1 93 ? 18.671 -3.657 -30.790 1.00 59.59 93 SER A C 1
ATOM 733 O O . SER A 1 93 ? 18.374 -4.603 -31.513 1.00 59.59 93 SER A O 1
ATOM 735 N N . VAL A 1 94 ? 19.265 -3.829 -29.611 1.00 62.06 94 VAL A N 1
ATOM 736 C CA . VAL A 1 94 ? 19.368 -5.123 -28.896 1.00 62.06 94 VAL A CA 1
ATOM 737 C C . VAL A 1 94 ? 18.000 -5.695 -28.469 1.00 62.06 94 VAL A C 1
ATOM 739 O O . VAL A 1 94 ? 17.926 -6.662 -27.715 1.00 62.06 94 VAL A O 1
ATOM 742 N N . PHE A 1 95 ? 16.897 -5.102 -28.933 1.00 62.84 95 PHE A N 1
ATOM 743 C CA . PHE A 1 95 ? 15.539 -5.478 -28.575 1.00 62.84 95 PHE A CA 1
ATOM 744 C C . PHE A 1 95 ? 14.786 -5.942 -29.818 1.00 62.84 95 PHE A C 1
ATOM 746 O O . PHE A 1 95 ? 14.403 -5.139 -30.667 1.00 62.84 95 PHE A O 1
ATOM 753 N N . HIS A 1 96 ? 14.537 -7.246 -29.897 1.00 70.06 96 HIS A N 1
ATOM 754 C CA . HIS A 1 96 ? 13.536 -7.794 -30.801 1.00 70.06 96 HIS A CA 1
ATOM 755 C C . HIS A 1 96 ? 12.167 -7.647 -30.132 1.00 70.06 96 HIS A C 1
ATOM 757 O O . HIS A 1 96 ? 11.867 -8.320 -29.148 1.00 70.06 96 HIS A O 1
ATOM 763 N N . CYS A 1 97 ? 11.348 -6.717 -30.625 1.00 73.75 97 CYS A N 1
ATOM 764 C CA . CYS A 1 97 ? 9.964 -6.586 -30.182 1.00 73.75 97 CYS A CA 1
ATOM 765 C C . CYS A 1 97 ? 9.150 -7.759 -30.732 1.00 73.75 97 CYS A C 1
ATOM 767 O O . CYS A 1 97 ? 8.793 -7.764 -31.909 1.00 73.75 97 CYS A O 1
ATOM 769 N N . GLU A 1 98 ? 8.831 -8.733 -29.887 1.00 82.81 98 GLU A N 1
ATOM 770 C CA . GLU A 1 98 ? 7.932 -9.823 -30.249 1.00 82.81 98 GLU A CA 1
ATOM 771 C C . GLU A 1 98 ? 6.502 -9.496 -29.812 1.00 82.81 98 GLU A C 1
ATOM 773 O O . GLU A 1 98 ? 6.248 -9.059 -28.685 1.00 82.81 98 GLU A O 1
ATOM 778 N N . ARG A 1 99 ? 5.544 -9.668 -30.727 1.00 82.50 99 ARG A N 1
ATOM 779 C CA . ARG A 1 99 ? 4.130 -9.459 -30.419 1.00 82.50 99 ARG A CA 1
ATOM 780 C C . ARG A 1 99 ? 3.592 -10.721 -29.750 1.00 82.50 99 ARG A C 1
ATOM 782 O O . ARG A 1 99 ? 3.259 -11.685 -30.428 1.00 82.50 99 ARG A O 1
ATOM 789 N N . VAL A 1 100 ? 3.478 -10.694 -28.428 1.00 85.69 100 VAL A N 1
ATOM 790 C CA . VAL A 1 100 ? 2.810 -11.760 -27.674 1.00 85.69 100 VAL A CA 1
ATOM 791 C C . VAL A 1 100 ? 1.302 -11.531 -27.735 1.00 85.69 100 VAL A C 1
ATOM 793 O O . VAL A 1 100 ? 0.806 -10.510 -27.259 1.00 85.69 100 VAL A O 1
ATOM 796 N N . ASN A 1 101 ? 0.571 -12.476 -28.326 1.00 89.88 101 ASN A N 1
ATOM 797 C CA . ASN A 1 101 ? -0.883 -12.527 -28.203 1.00 89.88 101 ASN A CA 1
ATOM 798 C C . ASN A 1 101 ? -1.228 -13.302 -26.931 1.00 89.88 101 ASN A C 1
ATOM 800 O O . ASN A 1 101 ? -0.708 -14.396 -26.711 1.00 89.88 101 ASN A O 1
ATOM 804 N N . LEU A 1 102 ? -2.101 -12.740 -26.099 1.00 89.38 102 LEU A N 1
ATOM 805 C CA . LEU A 1 102 ? -2.603 -13.453 -24.931 1.00 89.38 102 LEU A CA 1
ATOM 806 C C . LEU A 1 102 ? -3.487 -14.628 -25.384 1.00 89.38 102 LEU A C 1
ATOM 808 O O . LEU A 1 102 ? -4.178 -14.517 -26.404 1.00 89.38 102 LEU A O 1
ATOM 812 N N . PRO A 1 103 ? -3.477 -15.758 -24.656 1.00 91.75 103 PRO A N 1
ATOM 813 C CA . PRO A 1 103 ? -4.426 -16.830 -24.911 1.00 91.75 103 PRO A CA 1
ATOM 814 C C . PRO A 1 103 ? -5.857 -16.320 -24.707 1.00 91.75 103 PRO A C 1
ATOM 816 O O . PRO A 1 103 ? -6.093 -15.339 -23.999 1.00 91.75 103 PRO A O 1
ATOM 819 N N . LYS A 1 104 ? -6.829 -17.009 -25.313 1.00 92.94 104 LYS A N 1
ATOM 820 C CA . LYS A 1 104 ? -8.240 -16.723 -25.035 1.00 92.94 104 LYS A CA 1
ATOM 821 C C . LYS A 1 104 ? -8.507 -16.902 -23.532 1.00 92.94 104 LYS A C 1
ATOM 823 O O . LYS A 1 104 ? -7.943 -17.834 -22.948 1.00 92.94 104 LYS A O 1
ATOM 828 N N . PRO A 1 105 ? -9.355 -16.058 -22.917 1.00 92.06 105 PRO A N 1
ATOM 829 C CA . PRO A 1 105 ? -9.734 -16.226 -21.522 1.00 92.06 105 PRO A CA 1
ATOM 830 C C . PRO A 1 105 ? -10.241 -17.652 -21.256 1.00 92.06 105 PRO A C 1
ATOM 832 O O . PRO A 1 105 ? -10.920 -18.225 -22.117 1.00 92.06 105 PRO A O 1
ATOM 835 N N . PRO A 1 106 ? -9.915 -18.244 -20.096 1.00 93.50 106 PRO A N 1
ATOM 836 C CA . PRO A 1 106 ? -10.453 -19.543 -19.723 1.00 93.50 106 PRO A CA 1
ATOM 837 C C . PRO A 1 106 ? -11.980 -19.467 -19.598 1.00 93.50 106 PRO A C 1
ATOM 839 O O . PRO A 1 106 ? -12.539 -18.423 -19.258 1.00 93.50 106 PRO A O 1
ATOM 842 N N . LYS A 1 107 ? -12.665 -20.585 -19.858 1.00 95.38 107 LYS A N 1
ATOM 843 C CA . LYS A 1 107 ? -14.107 -20.676 -19.611 1.00 95.38 107 LYS A CA 1
ATOM 844 C C . LYS A 1 107 ? -14.389 -20.576 -18.111 1.00 95.38 107 LYS A C 1
ATOM 846 O O . LYS A 1 107 ? -13.646 -21.124 -17.299 1.00 95.38 107 LYS A O 1
ATOM 851 N N . LEU A 1 108 ? -15.488 -19.915 -17.760 1.00 95.56 108 LEU A N 1
ATOM 852 C CA . LEU A 1 108 ? -15.953 -19.751 -16.382 1.00 95.56 108 LEU A CA 1
ATOM 853 C C . LEU A 1 108 ? -16.689 -21.014 -15.901 1.00 95.56 108 LEU A C 1
ATOM 855 O O . LEU A 1 108 ? -17.900 -21.009 -15.696 1.00 95.56 108 LEU A O 1
ATOM 859 N N . GLU A 1 109 ? -15.955 -22.117 -15.775 1.00 96.62 109 GLU A N 1
ATOM 860 C CA . GLU A 1 109 ? -16.458 -23.440 -15.379 1.00 96.62 109 GLU A CA 1
ATOM 861 C C . GLU A 1 109 ? -15.697 -23.964 -14.143 1.00 96.62 109 GLU A C 1
ATOM 863 O O . GLU A 1 109 ? -14.599 -23.500 -13.822 1.00 96.62 109 GLU A O 1
ATOM 868 N N . GLY A 1 110 ? -16.271 -24.934 -13.420 1.00 94.56 110 GLY A N 1
ATOM 869 C CA . GLY A 1 110 ? -15.681 -25.490 -12.195 1.00 94.56 110 GLY A CA 1
ATOM 870 C C . GLY A 1 110 ? -15.397 -24.426 -11.128 1.00 94.56 110 GLY A C 1
ATOM 871 O O . GLY A 1 110 ? -16.303 -23.752 -10.657 1.00 94.56 110 GLY A O 1
ATOM 872 N N . VAL A 1 111 ? -14.127 -24.251 -10.758 1.00 92.81 111 VAL A N 1
ATOM 873 C CA . VAL A 1 111 ? -13.701 -23.235 -9.773 1.00 92.81 111 VAL A CA 1
ATOM 874 C C . VAL A 1 111 ? -13.847 -21.793 -10.276 1.00 92.81 111 VAL A C 1
ATOM 876 O O . VAL A 1 111 ? -13.814 -20.864 -9.474 1.00 92.81 111 VAL A O 1
ATOM 879 N N . LEU A 1 112 ? -14.001 -21.599 -11.591 1.00 93.94 112 LEU A N 1
ATOM 880 C CA . LEU A 1 112 ? -14.155 -20.288 -12.228 1.00 93.94 112 LEU A CA 1
ATOM 881 C C . LEU A 1 112 ? -15.618 -19.936 -12.515 1.00 93.94 112 LEU A C 1
ATOM 883 O O . LEU A 1 112 ? -15.875 -18.920 -13.158 1.00 93.94 112 LEU A O 1
ATOM 887 N N . THR A 1 113 ? -16.584 -20.756 -12.087 1.00 96.25 113 THR A N 1
ATOM 888 C CA . THR A 1 113 ? -18.003 -20.437 -12.282 1.00 96.25 113 THR A CA 1
ATOM 889 C C . THR A 1 113 ? -18.362 -19.106 -11.640 1.00 96.25 113 THR A C 1
ATOM 891 O O . THR A 1 113 ? -17.931 -18.799 -10.522 1.00 96.25 113 THR A O 1
ATOM 894 N N . VAL A 1 114 ? -19.209 -18.348 -12.335 1.00 94.19 114 VAL A N 1
ATOM 895 C CA . VAL A 1 114 ? -19.769 -17.095 -11.826 1.00 94.19 114 VAL A CA 1
ATOM 896 C C . VAL A 1 114 ? -20.425 -17.346 -10.470 1.00 94.19 114 VAL A C 1
ATOM 898 O O . VAL A 1 114 ? -21.220 -18.271 -10.310 1.00 94.19 114 VAL A O 1
ATOM 901 N N . ASN A 1 115 ? -20.080 -16.520 -9.487 1.00 93.56 115 ASN A N 1
ATOM 902 C CA . ASN A 1 115 ? -20.614 -16.595 -8.136 1.00 93.56 115 ASN A CA 1
ATOM 903 C C . ASN A 1 115 ? -20.873 -15.187 -7.586 1.00 93.56 115 ASN A C 1
ATOM 905 O O . ASN A 1 115 ? -20.384 -14.195 -8.120 1.00 93.56 115 ASN A O 1
ATOM 909 N N . SER A 1 116 ? -21.642 -15.116 -6.503 1.00 95.00 116 SER A N 1
ATOM 910 C CA . SER A 1 116 ? -22.001 -13.870 -5.822 1.00 95.00 116 SER A CA 1
ATOM 911 C C . SER A 1 116 ? -21.446 -13.830 -4.394 1.00 95.00 116 SER A C 1
ATOM 913 O O . SER A 1 116 ? -22.086 -13.306 -3.487 1.00 95.00 116 SER A O 1
ATOM 915 N N . ILE A 1 117 ? -20.291 -14.455 -4.142 1.00 93.12 117 ILE A N 1
ATOM 916 C CA . ILE A 1 117 ? -19.723 -14.517 -2.784 1.00 93.12 117 ILE A CA 1
ATOM 917 C C . ILE A 1 117 ? -19.369 -13.104 -2.302 1.00 93.12 117 ILE A C 1
ATOM 919 O O . ILE A 1 117 ? -19.716 -12.727 -1.188 1.00 93.12 117 ILE A O 1
ATOM 923 N N . LEU A 1 118 ? -18.775 -12.290 -3.180 1.00 89.69 118 LEU A N 1
ATOM 924 C CA . LEU A 1 118 ? -18.356 -10.922 -2.864 1.00 89.69 118 LEU A CA 1
ATOM 925 C C . LEU A 1 118 ? -19.522 -9.941 -2.664 1.00 89.69 118 LEU A C 1
ATOM 927 O O . LEU A 1 118 ? -19.321 -8.893 -2.067 1.00 89.69 118 LEU A O 1
ATOM 931 N N . THR A 1 119 ? -20.744 -10.267 -3.107 1.00 93.00 119 THR A N 1
ATOM 932 C CA . THR A 1 119 ? -21.919 -9.404 -2.866 1.00 93.00 119 TH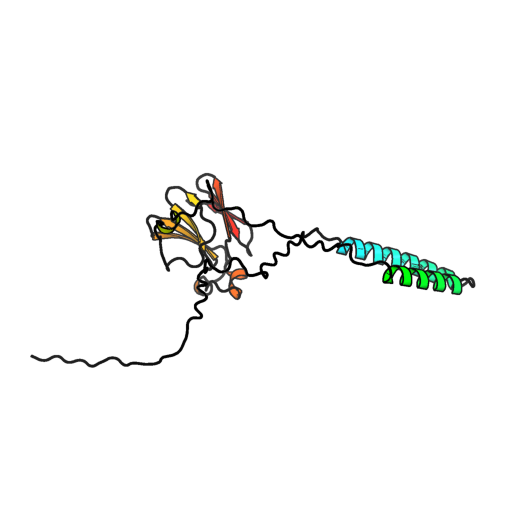R A CA 1
ATOM 933 C C . THR A 1 119 ? -22.463 -9.532 -1.444 1.00 93.00 119 THR A C 1
ATOM 935 O O . THR A 1 119 ? -23.391 -8.819 -1.086 1.00 93.00 119 THR A O 1
ATOM 938 N N . LYS A 1 120 ? -21.949 -10.488 -0.663 1.00 94.25 120 LYS A N 1
ATOM 939 C CA . LYS A 1 120 ? -22.350 -10.751 0.724 1.00 94.25 120 LYS A CA 1
ATOM 940 C C . LYS A 1 120 ? -21.344 -10.194 1.736 1.00 94.25 120 LYS A C 1
ATOM 942 O O . LYS A 1 120 ? -21.394 -10.581 2.895 1.00 94.25 120 LYS A O 1
ATOM 947 N N . ALA A 1 121 ? -20.383 -9.390 1.283 1.00 90.94 121 ALA A N 1
ATOM 948 C CA . ALA A 1 121 ? -19.394 -8.787 2.159 1.00 90.94 121 ALA A CA 1
ATOM 949 C C . ALA A 1 121 ? -20.032 -7.667 2.991 1.00 90.94 121 ALA A C 1
ATOM 951 O O . ALA A 1 121 ? -20.803 -6.867 2.462 1.00 90.94 121 ALA A O 1
ATOM 952 N N . ASP A 1 122 ? -19.667 -7.604 4.268 1.00 89.56 122 ASP A N 1
ATOM 953 C CA . ASP A 1 122 ? -20.021 -6.491 5.140 1.00 89.56 122 ASP A CA 1
ATOM 954 C C . ASP A 1 122 ? -19.059 -5.321 4.911 1.00 89.56 122 ASP A C 1
ATOM 956 O O . ASP A 1 122 ? -17.848 -5.503 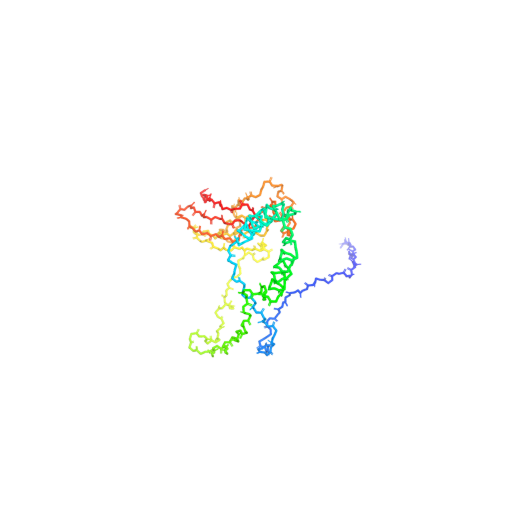4.743 1.00 89.56 122 ASP A O 1
ATOM 960 N N . TYR A 1 123 ? -19.604 -4.107 4.907 1.00 89.69 123 TYR A N 1
ATOM 961 C CA . TYR A 1 123 ? -18.820 -2.885 4.774 1.00 89.69 123 TYR A CA 1
ATOM 962 C C . TYR A 1 123 ? -18.448 -2.364 6.158 1.00 89.69 123 TYR A C 1
ATOM 964 O O . TYR A 1 123 ? -19.314 -2.017 6.956 1.00 89.69 123 TYR A O 1
ATOM 972 N N . LEU A 1 124 ? -17.147 -2.271 6.427 1.00 91.12 124 LEU A N 1
ATOM 973 C CA . LEU A 1 124 ? -16.619 -1.675 7.650 1.00 91.12 124 LEU A CA 1
ATOM 974 C C . LEU A 1 124 ? -16.171 -0.244 7.356 1.00 91.12 124 LEU A C 1
ATOM 976 O O . LEU A 1 124 ? -15.426 -0.024 6.401 1.00 91.12 124 LEU A O 1
ATOM 980 N N . LEU A 1 125 ? -16.581 0.713 8.198 1.00 92.94 125 LEU A N 1
ATOM 981 C CA . LEU A 1 125 ? -16.110 2.107 8.143 1.00 92.94 125 LEU A CA 1
ATOM 982 C C . LEU A 1 125 ? -16.259 2.761 6.754 1.00 92.94 125 LEU A C 1
ATOM 984 O O . LEU A 1 125 ? -15.389 3.508 6.295 1.00 92.94 125 LEU A O 1
ATOM 988 N N . GLU A 1 126 ? -17.374 2.483 6.075 1.00 92.50 126 GLU A N 1
ATOM 989 C CA . GLU A 1 126 ? -17.643 3.017 4.740 1.00 92.50 126 GLU A CA 1
ATOM 990 C C . GLU A 1 126 ? -17.574 4.553 4.747 1.00 92.50 126 GLU A C 1
ATOM 992 O O . GLU A 1 126 ? -18.138 5.207 5.625 1.00 92.50 126 GLU A O 1
ATOM 997 N N . HIS A 1 127 ? -16.862 5.128 3.774 1.00 92.50 127 HIS A N 1
ATOM 998 C CA . HIS A 1 127 ? -16.609 6.572 3.648 1.00 92.50 127 HIS A CA 1
ATOM 999 C C . HIS A 1 127 ? -15.811 7.222 4.796 1.00 92.50 127 HIS A C 1
ATOM 1001 O O . HIS A 1 127 ? -15.634 8.438 4.784 1.00 92.50 127 HIS A O 1
ATOM 1007 N N . GLN A 1 128 ? -15.296 6.449 5.758 1.00 92.62 128 GLN A N 1
ATOM 1008 C CA . GLN A 1 128 ? -14.502 6.978 6.877 1.00 92.62 128 GLN A CA 1
ATOM 1009 C C . GLN A 1 128 ? -12.994 6.787 6.685 1.00 92.62 128 GLN A C 1
ATOM 1011 O O . GLN A 1 128 ? -12.207 7.562 7.223 1.00 92.62 128 GLN A O 1
ATOM 1016 N N . ILE A 1 129 ? -12.579 5.777 5.915 1.00 93.12 129 ILE A N 1
ATOM 1017 C CA . ILE A 1 129 ? -11.167 5.517 5.614 1.00 93.12 129 ILE A CA 1
ATOM 1018 C C . ILE A 1 129 ? -10.905 5.809 4.142 1.00 93.12 129 ILE A C 1
ATOM 1020 O O . ILE A 1 129 ? -11.521 5.212 3.258 1.00 93.12 129 ILE A O 1
ATOM 1024 N N . PHE A 1 130 ? -9.959 6.708 3.880 1.00 92.81 130 PHE A N 1
ATOM 1025 C CA . PHE A 1 130 ? -9.596 7.092 2.524 1.00 92.81 130 PHE A CA 1
ATOM 1026 C C . PHE A 1 130 ? -8.372 6.321 2.023 1.00 92.81 130 PHE A C 1
ATOM 1028 O O . PHE A 1 130 ? -7.290 6.377 2.614 1.00 92.81 130 PHE A O 1
ATOM 1035 N N . GLY A 1 131 ? -8.574 5.587 0.926 1.00 94.25 131 GLY A N 1
ATOM 1036 C CA . GLY A 1 131 ? -7.555 4.777 0.260 1.00 94.25 131 GLY A CA 1
ATOM 1037 C C . GLY A 1 131 ? -6.836 3.792 1.189 1.00 94.25 131 GLY A C 1
ATOM 1038 O O . GLY A 1 131 ? -5.613 3.916 1.315 1.00 94.25 131 GLY A O 1
ATOM 1039 N N . PRO A 1 132 ? -7.555 2.854 1.848 1.00 95.31 132 PRO A N 1
ATOM 1040 C CA . PRO A 1 132 ? -6.923 1.812 2.644 1.00 95.31 132 PRO A CA 1
ATOM 1041 C C . PRO A 1 132 ? -6.067 0.893 1.765 1.00 95.31 132 PRO A C 1
ATOM 1043 O O . PRO A 1 132 ? -6.536 0.399 0.740 1.00 95.31 132 PRO A O 1
ATOM 1046 N N . GLU A 1 133 ? -4.830 0.639 2.178 1.00 95.00 133 GLU A N 1
ATOM 1047 C CA . GLU A 1 133 ? -3.869 -0.194 1.450 1.00 95.00 133 GLU A CA 1
ATOM 1048 C C . GLU A 1 133 ? -3.289 -1.276 2.359 1.00 95.00 133 GLU A C 1
ATOM 1050 O O . GLU A 1 133 ? -2.815 -0.976 3.454 1.00 95.00 133 GLU A O 1
ATOM 1055 N N . SER A 1 134 ? -3.260 -2.516 1.853 1.00 95.00 134 SER A N 1
ATOM 1056 C CA . SER A 1 134 ? -2.725 -3.722 2.504 1.00 95.00 134 SER A CA 1
ATOM 1057 C C . SER A 1 134 ? -3.228 -3.970 3.935 1.00 95.00 134 SER A C 1
ATOM 1059 O O . SER A 1 134 ? -2.890 -3.266 4.872 1.00 95.00 134 SER A O 1
ATOM 1061 N N . ILE A 1 135 ? -3.926 -5.081 4.156 1.00 95.06 135 ILE A N 1
ATOM 1062 C CA . ILE A 1 135 ? -4.490 -5.404 5.474 1.00 95.06 135 ILE A CA 1
ATOM 1063 C C . ILE A 1 135 ? -3.602 -6.396 6.240 1.00 95.06 135 ILE A C 1
ATOM 1065 O O . ILE A 1 135 ? -3.114 -7.371 5.661 1.00 95.06 135 ILE A O 1
ATOM 1069 N N . VAL A 1 136 ? -3.439 -6.180 7.548 1.00 95.75 136 VAL A N 1
ATOM 1070 C CA . VAL 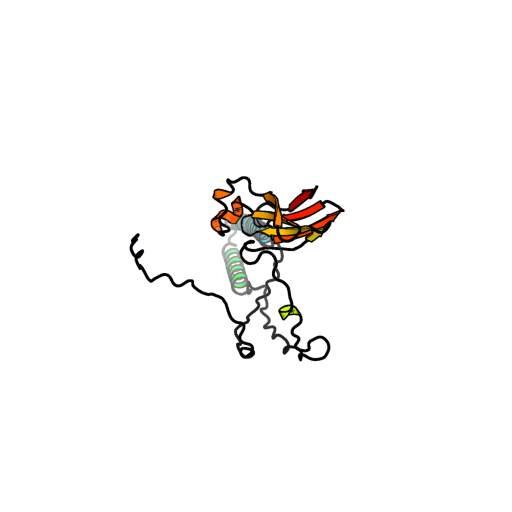A 1 136 ? -2.915 -7.163 8.515 1.00 95.75 136 VAL A CA 1
ATOM 1071 C C . VAL A 1 136 ? -3.908 -7.298 9.666 1.00 95.75 136 VAL A C 1
ATOM 1073 O O . VAL A 1 136 ? -4.421 -6.299 10.156 1.00 95.75 136 VAL A O 1
ATOM 1076 N N . VAL A 1 137 ? -4.183 -8.527 10.106 1.00 94.31 137 VAL A N 1
ATOM 1077 C CA . VAL A 1 137 ? -5.064 -8.793 11.251 1.00 94.31 137 VAL A CA 1
ATOM 1078 C C . VAL A 1 137 ? -4.226 -9.323 12.405 1.00 94.31 137 VAL A C 1
ATOM 1080 O O . VAL A 1 137 ? -3.550 -10.340 12.254 1.00 94.31 137 VAL A O 1
ATOM 1083 N N . GLU A 1 138 ? -4.277 -8.648 13.550 1.00 91.44 138 GLU A N 1
ATOM 1084 C CA . GLU A 1 138 ? -3.535 -9.028 14.754 1.00 91.44 138 GLU A CA 1
ATOM 1085 C C . GLU A 1 138 ? -4.327 -8.679 16.016 1.00 91.44 138 GLU A C 1
ATOM 1087 O O . GLU A 1 138 ? -4.795 -7.553 16.161 1.00 91.44 138 GLU A O 1
ATOM 1092 N N . ASN A 1 139 ? -4.465 -9.637 16.942 1.00 88.56 139 ASN A N 1
ATOM 1093 C CA . ASN A 1 139 ? -5.166 -9.463 18.222 1.00 88.56 139 ASN A CA 1
ATOM 1094 C C . ASN A 1 139 ? -6.559 -8.820 18.072 1.00 88.56 139 ASN A C 1
ATOM 1096 O O . ASN A 1 139 ? -6.882 -7.866 18.770 1.00 88.56 139 ASN A O 1
ATOM 1100 N N . ASN A 1 140 ? -7.366 -9.322 17.129 1.00 89.38 140 ASN A N 1
ATOM 1101 C CA . ASN A 1 140 ? -8.684 -8.785 16.751 1.00 89.38 140 ASN A CA 1
ATOM 1102 C C . ASN A 1 140 ? -8.698 -7.359 16.165 1.00 89.38 140 ASN A C 1
ATOM 1104 O O . ASN A 1 140 ? -9.773 -6.853 15.848 1.00 89.38 140 ASN A O 1
ATOM 1108 N N . ASN A 1 141 ? -7.537 -6.743 15.942 1.00 92.81 141 ASN A N 1
ATOM 1109 C CA . ASN A 1 141 ? -7.419 -5.454 15.273 1.00 92.81 141 ASN A CA 1
ATOM 1110 C C . ASN A 1 141 ? -7.073 -5.638 13.798 1.00 92.81 141 ASN A C 1
ATOM 1112 O O . ASN A 1 141 ? -6.236 -6.471 13.435 1.00 92.81 141 ASN A O 1
ATOM 1116 N N . ILE A 1 142 ? -7.697 -4.826 12.949 1.00 95.12 142 ILE A N 1
ATOM 1117 C CA . ILE A 1 142 ? -7.377 -4.734 11.525 1.00 95.12 142 ILE A CA 1
ATOM 1118 C C . ILE A 1 142 ? -6.476 -3.515 11.329 1.00 95.12 142 ILE A C 1
ATOM 1120 O O . ILE A 1 142 ? -6.873 -2.388 11.613 1.00 95.12 142 ILE A O 1
ATOM 1124 N N . TRP A 1 143 ? -5.270 -3.743 10.828 1.00 95.69 143 TRP A N 1
ATOM 1125 C CA . TRP A 1 143 ? -4.288 -2.715 10.515 1.00 95.69 143 TRP A CA 1
ATOM 1126 C C . TRP A 1 143 ? -4.234 -2.464 9.013 1.00 95.69 143 TRP A C 1
ATOM 1128 O O . TRP A 1 143 ? -4.194 -3.414 8.229 1.00 95.69 143 TRP A O 1
ATOM 1138 N N . THR A 1 144 ? -4.210 -1.194 8.613 1.00 96.75 144 THR A N 1
ATOM 1139 C CA . THR A 1 144 ? -4.124 -0.792 7.200 1.00 96.75 144 THR A CA 1
ATOM 1140 C C . THR A 1 144 ? -3.415 0.550 7.049 1.00 96.75 144 THR A C 1
ATOM 1142 O O . THR A 1 144 ? -3.496 1.406 7.933 1.00 96.75 144 THR A O 1
ATOM 1145 N N . GLY A 1 145 ? -2.729 0.743 5.923 1.00 95.94 145 GLY A N 1
ATOM 1146 C CA . GLY A 1 145 ? -2.220 2.051 5.512 1.00 95.94 145 GLY A CA 1
ATOM 1147 C C . GLY A 1 145 ? -3.350 2.900 4.935 1.00 95.94 145 GLY A C 1
ATOM 1148 O O . GLY A 1 145 ? -4.339 2.336 4.471 1.00 95.94 145 GLY A O 1
ATOM 1149 N N . THR A 1 146 ? -3.220 4.224 4.947 1.00 95.44 146 THR A N 1
ATOM 1150 C CA . THR A 1 146 ? -4.174 5.177 4.354 1.00 95.44 146 THR A CA 1
ATOM 1151 C C . THR A 1 146 ? -3.497 6.082 3.327 1.00 95.44 146 THR A C 1
ATOM 1153 O O . THR A 1 146 ? -2.268 6.161 3.228 1.00 95.44 146 THR A O 1
ATOM 1156 N N . GLN A 1 147 ? -4.299 6.780 2.526 1.00 95.06 147 GLN A N 1
ATOM 1157 C CA . GLN A 1 147 ? -3.799 7.669 1.474 1.00 95.06 147 GLN A CA 1
ATOM 1158 C C . GLN A 1 147 ? -3.103 8.927 1.977 1.00 95.06 147 GLN A C 1
ATOM 1160 O O . GLN A 1 147 ? -2.207 9.430 1.308 1.00 95.06 147 GLN A O 1
ATOM 1165 N N . ASP A 1 148 ? -3.434 9.388 3.174 1.00 93.44 148 ASP A N 1
ATOM 1166 C CA . ASP A 1 148 ? -2.797 10.543 3.798 1.00 93.44 148 ASP A CA 1
ATOM 1167 C C . ASP A 1 148 ? -1.518 10.192 4.583 1.00 93.44 148 ASP A C 1
ATOM 1169 O O . ASP A 1 148 ? -0.999 11.036 5.315 1.00 93.44 148 ASP A O 1
ATOM 1173 N N . GLY A 1 149 ? -0.994 8.969 4.448 1.00 94.62 149 GLY A N 1
ATOM 1174 C CA . GLY A 1 149 ? 0.286 8.583 5.044 1.00 94.62 149 GLY A CA 1
ATOM 1175 C C . GLY A 1 149 ? 0.203 8.005 6.457 1.00 94.62 149 GLY A C 1
ATOM 1176 O O . GLY A 1 149 ? 1.213 7.990 7.168 1.00 94.62 149 GLY A O 1
ATOM 1177 N N . MET A 1 150 ? -0.978 7.549 6.891 1.00 93.75 150 MET A N 1
ATOM 1178 C CA . MET A 1 150 ? -1.150 6.913 8.200 1.00 93.75 150 MET A CA 1
ATOM 1179 C C . MET A 1 150 ? -1.156 5.388 8.115 1.00 93.75 150 MET A C 1
ATOM 1181 O O . MET A 1 150 ? -1.551 4.793 7.118 1.00 93.75 150 MET A O 1
ATOM 1185 N N . LEU A 1 151 ? -0.768 4.755 9.215 1.00 95.12 151 LEU A N 1
ATOM 1186 C CA . LEU A 1 151 ? -1.077 3.373 9.556 1.00 95.12 151 LEU A CA 1
ATOM 1187 C C . LEU A 1 151 ? -2.119 3.403 10.672 1.00 95.12 151 LEU A C 1
ATOM 1189 O O . LEU A 1 151 ? -1.833 3.932 11.743 1.00 95.12 151 LEU A O 1
ATOM 1193 N N . ILE A 1 152 ? -3.304 2.847 10.441 1.00 95.44 152 ILE A N 1
ATOM 1194 C CA . ILE A 1 152 ? -4.416 2.889 11.398 1.00 95.44 152 ILE A CA 1
ATOM 1195 C C . ILE A 1 152 ? -4.771 1.498 11.923 1.00 95.44 152 ILE A C 1
ATOM 1197 O O . ILE A 1 152 ? -4.636 0.513 11.197 1.00 95.44 152 ILE A O 1
ATOM 1201 N N . ALA A 1 153 ? -5.259 1.437 13.165 1.00 95.19 153 ALA A N 1
ATOM 1202 C CA . ALA A 1 153 ? -5.884 0.256 13.756 1.00 95.19 153 ALA A CA 1
ATOM 1203 C C . ALA A 1 153 ? -7.398 0.425 13.826 1.00 95.19 153 ALA A C 1
ATOM 1205 O O . ALA A 1 153 ? -7.888 1.408 14.393 1.00 95.19 153 ALA A O 1
ATOM 1206 N N . ILE A 1 154 ? -8.117 -0.567 13.319 1.00 95.31 154 ILE A N 1
ATOM 1207 C CA . ILE A 1 154 ? -9.567 -0.676 13.390 1.00 95.31 154 ILE A CA 1
ATOM 1208 C C . ILE A 1 154 ? -9.901 -1.769 14.402 1.00 95.31 154 ILE A C 1
ATOM 1210 O O . ILE A 1 154 ? -9.569 -2.938 14.198 1.00 95.31 154 ILE A O 1
ATOM 1214 N N . GLU A 1 155 ? -10.579 -1.378 15.474 1.00 93.88 155 GLU A N 1
ATOM 1215 C CA . GLU A 1 155 ? -11.061 -2.253 16.539 1.00 93.88 155 GLU A CA 1
ATOM 1216 C C . GLU A 1 155 ? -12.573 -2.062 16.668 1.00 93.88 155 GLU A C 1
ATOM 1218 O O . GLU A 1 155 ? -13.028 -0.938 16.888 1.00 93.88 155 GLU A O 1
ATOM 1223 N N . HIS A 1 156 ? -13.360 -3.133 16.527 1.00 89.75 156 HIS A N 1
ATOM 1224 C CA . HIS A 1 156 ? -14.827 -3.084 16.636 1.00 89.75 156 HIS A CA 1
ATOM 1225 C C . HIS A 1 156 ? -15.454 -1.904 15.859 1.00 89.75 156 HIS A C 1
ATOM 1227 O O . HIS A 1 156 ? -16.175 -1.095 16.435 1.00 89.75 156 HIS A O 1
ATOM 1233 N N . GLU A 1 157 ? -15.113 -1.764 14.570 1.00 88.44 157 GLU A N 1
ATOM 1234 C CA . GLU A 1 157 ? -15.613 -0.683 13.695 1.00 88.44 157 GLU A CA 1
ATOM 1235 C C . GLU A 1 157 ? -15.240 0.736 14.155 1.00 88.44 157 GLU A C 1
ATOM 1237 O O . GLU A 1 157 ? -15.884 1.712 13.782 1.00 88.44 157 GLU A O 1
ATOM 1242 N N . THR A 1 158 ? -14.179 0.880 14.952 1.00 92.44 158 THR A N 1
ATOM 1243 C CA . THR A 1 158 ? -13.673 2.183 15.398 1.00 92.44 158 THR A CA 1
ATOM 1244 C C . THR A 1 158 ? -12.173 2.302 15.171 1.00 92.44 158 THR A C 1
ATOM 1246 O O . THR A 1 158 ? -11.421 1.358 15.398 1.00 92.44 158 THR A O 1
ATOM 1249 N N . ILE A 1 159 ? -11.721 3.476 14.727 1.00 93.56 159 ILE A N 1
ATOM 1250 C CA . ILE A 1 159 ? -10.293 3.769 14.565 1.00 93.56 159 ILE A CA 1
ATOM 1251 C C . ILE A 1 159 ? -9.718 4.121 15.942 1.00 93.56 159 ILE A C 1
ATOM 1253 O O . ILE A 1 159 ? -10.158 5.090 16.562 1.00 93.56 159 ILE A O 1
ATOM 1257 N N . ARG A 1 160 ? -8.757 3.332 16.440 1.00 89.06 160 ARG A N 1
ATOM 1258 C CA . ARG A 1 160 ? -8.222 3.471 17.814 1.00 89.06 160 ARG A CA 1
ATOM 1259 C C . ARG A 1 160 ? -6.804 4.003 17.889 1.00 89.06 160 ARG A C 1
ATOM 1261 O O . ARG A 1 160 ? -6.502 4.812 18.761 1.00 89.06 160 ARG A O 1
ATOM 1268 N N . LYS A 1 161 ? -5.938 3.533 16.996 1.00 81.56 161 LYS A N 1
ATOM 1269 C CA . LYS A 1 161 ? -4.528 3.927 16.930 1.00 81.56 161 LYS A CA 1
ATOM 1270 C C . LYS A 1 161 ? -4.218 4.436 15.533 1.00 81.56 161 LYS A C 1
ATOM 1272 O O . LYS A 1 161 ? -4.758 3.919 14.555 1.00 81.56 161 LYS A O 1
ATOM 1277 N N . ASN A 1 162 ? -3.336 5.425 15.450 1.00 87.31 162 ASN A N 1
ATOM 1278 C CA . ASN A 1 162 ? -2.728 5.843 14.201 1.00 87.31 162 ASN A CA 1
ATOM 1279 C C . ASN A 1 162 ? -1.228 6.094 14.401 1.00 87.31 162 ASN A C 1
ATOM 1281 O O . ASN A 1 162 ? -0.794 6.606 15.430 1.00 87.31 162 ASN A O 1
ATOM 1285 N N . TYR A 1 163 ? -0.438 5.700 13.412 1.00 90.56 163 TYR A N 1
ATOM 1286 C CA . TYR A 1 163 ? 0.967 6.060 13.283 1.00 90.56 163 TYR A CA 1
ATOM 1287 C C . TYR A 1 163 ? 1.129 6.834 11.986 1.00 90.56 163 TYR A C 1
ATOM 1289 O O . TYR A 1 163 ? 0.464 6.534 10.996 1.00 90.56 163 TYR A O 1
ATOM 1297 N N . ARG A 1 164 ? 2.021 7.819 11.976 1.00 89.50 164 ARG A N 1
ATOM 1298 C CA . ARG A 1 164 ? 2.329 8.610 10.786 1.00 89.50 164 ARG A CA 1
ATOM 1299 C C . ARG A 1 164 ? 3.812 8.483 10.488 1.00 89.50 164 ARG A C 1
ATOM 1301 O O . ARG A 1 164 ? 4.631 8.586 11.399 1.00 89.50 164 ARG A O 1
ATOM 1308 N N . PHE A 1 165 ? 4.141 8.241 9.224 1.00 84.62 165 PHE A N 1
ATOM 1309 C CA . PHE A 1 165 ? 5.536 8.116 8.798 1.00 84.62 165 PHE A CA 1
ATOM 1310 C C . PHE A 1 165 ? 6.140 9.475 8.429 1.00 84.62 165 PHE A C 1
ATOM 1312 O O . PHE A 1 165 ? 7.307 9.725 8.719 1.00 84.62 165 PHE A O 1
ATOM 1319 N N . GLY A 1 166 ? 5.351 10.363 7.814 1.00 85.19 166 GLY A N 1
ATOM 1320 C CA . GLY A 1 166 ? 5.786 11.708 7.448 1.00 85.19 166 GLY A CA 1
ATOM 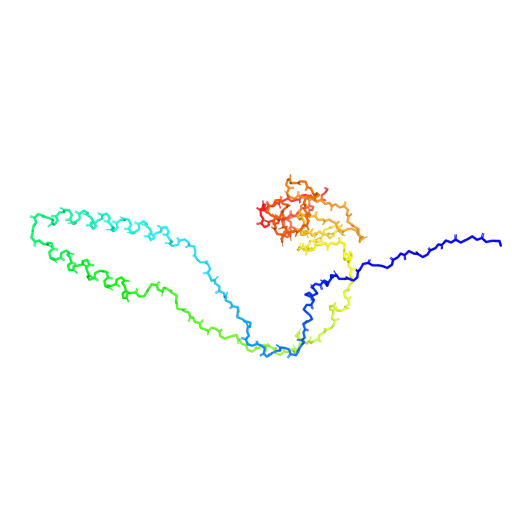1321 C C . GLY A 1 166 ? 5.948 12.648 8.646 1.00 85.19 166 GLY A C 1
ATOM 1322 O O . GLY A 1 166 ? 5.127 12.657 9.561 1.00 85.19 166 GLY A O 1
ATOM 1323 N N . SER A 1 167 ? 6.975 13.501 8.603 1.00 81.00 167 SER A N 1
ATOM 1324 C CA . SER A 1 167 ? 7.281 14.490 9.656 1.00 81.00 167 SER A CA 1
ATOM 1325 C C . SER A 1 167 ? 6.553 15.832 9.491 1.00 81.00 167 SER A C 1
ATOM 1327 O O . SER A 1 167 ? 6.874 16.801 10.179 1.00 81.00 167 SER A O 1
ATOM 1329 N N . VAL A 1 168 ? 5.628 15.933 8.534 1.00 87.75 168 VAL A N 1
ATOM 1330 C CA . VAL A 1 168 ? 4.898 17.172 8.221 1.00 87.75 168 VAL A CA 1
ATOM 1331 C C . VAL A 1 168 ? 3.631 17.285 9.070 1.00 87.75 168 VAL A C 1
ATOM 1333 O O . VAL A 1 168 ? 3.116 16.282 9.559 1.00 87.75 168 VAL A O 1
ATOM 1336 N N . ASN A 1 169 ? 3.136 18.516 9.253 1.00 88.94 169 ASN A N 1
ATOM 1337 C CA . ASN A 1 169 ? 1.860 18.766 9.921 1.00 88.94 169 ASN A CA 1
ATOM 1338 C C . ASN A 1 169 ? 0.743 17.906 9.276 1.00 88.94 169 ASN A C 1
ATOM 1340 O O . ASN A 1 169 ? 0.523 18.049 8.069 1.00 88.94 169 ASN A O 1
ATOM 1344 N N . PRO A 1 170 ? 0.038 17.059 10.055 1.00 85.00 170 PRO A N 1
ATOM 1345 C CA . PRO A 1 170 ? -1.077 16.242 9.579 1.00 85.00 170 PRO A CA 1
ATOM 1346 C C . PRO A 1 170 ? -2.160 17.020 8.829 1.00 85.00 170 PRO A C 1
ATOM 1348 O O . PRO A 1 170 ? -2.709 16.495 7.867 1.00 85.00 170 PRO A O 1
ATOM 1351 N N . ASP A 1 171 ? -2.419 18.275 9.204 1.00 89.31 171 ASP A N 1
ATOM 1352 C CA . ASP A 1 171 ? -3.448 19.109 8.564 1.00 89.31 171 ASP A CA 1
ATOM 1353 C C . ASP A 1 171 ? -3.134 19.423 7.088 1.00 89.31 171 ASP A C 1
ATOM 1355 O O . ASP A 1 171 ? -4.006 19.857 6.338 1.00 89.31 171 ASP A O 1
ATOM 1359 N N . LEU A 1 172 ? -1.880 19.221 6.663 1.00 92.50 172 LEU A N 1
ATOM 1360 C CA . LEU A 1 172 ? -1.442 19.387 5.276 1.00 92.50 172 LEU A CA 1
ATOM 1361 C C . LEU A 1 172 ? -1.543 18.090 4.460 1.00 92.50 172 LEU A C 1
ATOM 1363 O O . LEU A 1 172 ? -1.328 18.122 3.250 1.00 92.50 172 LEU A O 1
ATOM 1367 N N . CYS A 1 173 ? -1.813 16.952 5.102 1.00 93.12 173 CYS A N 1
ATOM 1368 C CA . CYS A 1 173 ? -1.888 15.651 4.451 1.00 93.12 173 CYS A CA 1
ATOM 1369 C C . CYS A 1 173 ? -3.318 15.385 3.975 1.00 93.12 173 CYS A C 1
ATOM 1371 O O . CYS A 1 173 ? -4.098 14.702 4.628 1.00 93.12 173 CYS A O 1
ATOM 1373 N N . ASP A 1 174 ? -3.651 15.932 2.810 1.00 91.88 174 ASP A N 1
ATOM 1374 C CA . ASP A 1 174 ? -4.964 15.804 2.166 1.00 91.88 174 ASP A CA 1
ATOM 1375 C C . ASP A 1 174 ? -5.137 14.506 1.350 1.00 91.88 174 ASP A C 1
ATOM 1377 O O . ASP A 1 174 ? -6.194 14.265 0.766 1.00 91.88 174 ASP A O 1
ATOM 1381 N N . GLY A 1 175 ? -4.097 13.666 1.289 1.00 91.06 175 GLY A N 1
ATOM 1382 C CA . GLY A 1 175 ? -4.057 12.468 0.447 1.00 91.06 175 GLY A CA 1
ATOM 1383 C C . GLY A 1 175 ? -3.803 12.758 -1.039 1.00 91.06 175 GLY A C 1
ATOM 1384 O O . GLY A 1 175 ? -3.957 11.864 -1.876 1.00 91.06 175 GLY A O 1
ATOM 1385 N N . GLY A 1 176 ? -3.433 13.990 -1.393 1.00 93.31 176 GLY A N 1
ATOM 1386 C CA . GLY A 1 176 ? -3.037 14.370 -2.742 1.00 93.31 176 GLY A CA 1
ATOM 1387 C C . GLY A 1 176 ? -1.616 13.921 -3.097 1.00 93.31 176 GLY A C 1
ATOM 1388 O O . GLY A 1 176 ? -0.714 13.913 -2.258 1.00 93.31 176 GLY A O 1
ATOM 1389 N N . PHE A 1 177 ? -1.393 13.619 -4.381 1.00 93.38 177 PHE A N 1
ATOM 1390 C CA . PHE A 1 177 ? -0.099 13.160 -4.914 1.00 93.38 177 PHE A CA 1
ATOM 1391 C C . PHE A 1 177 ? 1.069 14.117 -4.623 1.00 93.38 177 PHE A C 1
ATOM 1393 O O . PHE A 1 177 ? 2.196 13.672 -4.408 1.00 93.38 177 PHE A O 1
ATOM 1400 N N . ASP A 1 178 ? 0.812 15.428 -4.575 1.00 93.62 178 ASP A N 1
ATOM 1401 C CA . ASP A 1 178 ? 1.842 16.438 -4.301 1.00 93.62 178 ASP A CA 1
ATOM 1402 C C . ASP A 1 178 ? 2.401 16.329 -2.872 1.00 93.62 178 ASP A C 1
ATOM 1404 O O . ASP A 1 178 ? 3.570 16.646 -2.619 1.00 93.62 178 ASP A O 1
ATOM 1408 N N . MET A 1 179 ? 1.574 15.854 -1.936 1.00 93.00 179 MET A N 1
ATOM 1409 C CA . MET A 1 179 ? 1.918 15.717 -0.524 1.00 93.00 179 MET A CA 1
ATOM 1410 C C . MET A 1 179 ? 2.354 14.299 -0.144 1.00 93.00 179 MET A C 1
ATOM 1412 O O . MET A 1 179 ? 3.012 14.152 0.887 1.00 93.00 179 MET A O 1
ATOM 1416 N N . GLU A 1 180 ? 2.103 13.277 -0.972 1.00 93.50 180 GLU A N 1
ATOM 1417 C CA . GLU A 1 180 ? 2.485 11.879 -0.689 1.00 93.50 180 GLU A CA 1
ATOM 1418 C C . GLU A 1 180 ? 3.976 11.730 -0.340 1.00 93.50 180 GLU A C 1
ATOM 1420 O O . GLU A 1 180 ? 4.322 11.049 0.620 1.00 93.50 180 GLU A O 1
ATOM 1425 N N . SER A 1 181 ? 4.873 12.440 -1.037 1.00 94.19 181 SER A N 1
ATOM 1426 C CA . SER A 1 181 ? 6.320 12.385 -0.751 1.00 94.19 181 SER A CA 1
ATOM 1427 C C . SER A 1 181 ? 6.730 12.920 0.626 1.00 94.19 181 SER A C 1
ATOM 1429 O O . SER A 1 181 ? 7.818 12.615 1.112 1.00 94.19 181 SER A O 1
ATOM 1431 N N . LYS A 1 182 ? 5.868 13.727 1.251 1.00 94.38 182 LYS A N 1
ATOM 1432 C CA . LYS A 1 182 ? 6.096 14.365 2.552 1.00 94.38 182 LYS A CA 1
ATOM 1433 C C . LYS A 1 182 ? 5.306 13.693 3.673 1.00 94.38 182 LYS A C 1
ATOM 1435 O O . LYS A 1 182 ? 5.806 13.586 4.790 1.00 94.38 182 LYS A O 1
ATOM 1440 N N . CYS A 1 183 ? 4.077 13.283 3.378 1.00 94.25 183 CYS A N 1
ATOM 1441 C CA . CYS A 1 183 ? 3.158 12.645 4.316 1.00 94.25 183 CYS A CA 1
ATOM 1442 C C . CYS A 1 183 ? 3.391 11.133 4.427 1.00 94.25 183 CYS A C 1
ATOM 1444 O O . CYS A 1 183 ? 3.203 10.569 5.505 1.00 94.25 183 CYS A O 1
ATOM 1446 N N . GLY A 1 184 ? 3.853 10.505 3.344 1.00 95.06 184 GLY A N 1
ATOM 1447 C CA . GLY A 1 184 ? 3.933 9.059 3.180 1.00 95.06 184 GLY A CA 1
ATOM 1448 C C . GLY A 1 184 ? 2.755 8.498 2.378 1.00 95.06 184 GLY A C 1
ATOM 1449 O O . GLY A 1 184 ? 1.711 9.135 2.231 1.00 95.06 184 GLY A O 1
ATOM 1450 N N . ARG A 1 185 ? 2.937 7.281 1.866 1.00 95.62 185 ARG A N 1
ATOM 1451 C CA . ARG A 1 185 ? 1.919 6.434 1.230 1.00 95.62 185 ARG A CA 1
ATOM 1452 C C . ARG A 1 185 ? 2.281 4.960 1.495 1.00 95.62 185 ARG A C 1
ATOM 1454 O O . ARG A 1 185 ? 3.018 4.361 0.696 1.00 95.62 185 ARG A O 1
ATOM 1461 N N . PRO A 1 186 ? 1.813 4.370 2.612 1.00 95.69 186 PRO A N 1
ATOM 1462 C CA . PRO A 1 186 ? 2.100 2.991 2.987 1.00 95.69 186 PRO A CA 1
ATOM 1463 C C . PRO A 1 186 ? 1.284 2.047 2.109 1.00 95.69 186 PRO A C 1
ATOM 1465 O O . PRO A 1 186 ? 0.071 1.959 2.262 1.00 95.69 186 PRO A O 1
ATOM 1468 N N . LEU A 1 187 ? 1.942 1.354 1.177 1.00 95.94 187 LEU A N 1
ATOM 1469 C CA . LEU A 1 187 ? 1.283 0.453 0.216 1.00 95.94 187 LEU A CA 1
ATOM 1470 C C . LEU A 1 187 ? 1.433 -1.029 0.579 1.00 95.94 187 LEU A C 1
ATOM 1472 O O . LEU A 1 187 ? 0.778 -1.892 -0.005 1.00 95.94 187 LEU A O 1
ATOM 1476 N N . GLY A 1 188 ? 2.322 -1.348 1.519 1.00 95.75 188 GLY A N 1
ATOM 1477 C CA . GLY A 1 188 ? 2.582 -2.717 1.945 1.00 95.75 188 GLY A CA 1
ATOM 1478 C C . GLY A 1 188 ? 2.625 -2.837 3.458 1.00 95.75 188 GLY A C 1
ATOM 1479 O O . GLY A 1 188 ? 3.324 -2.077 4.118 1.00 95.75 188 GLY A O 1
ATOM 1480 N N . LEU A 1 189 ? 1.914 -3.825 3.997 1.00 96.06 189 LEU A N 1
ATOM 1481 C CA . LEU A 1 189 ? 1.925 -4.177 5.416 1.00 96.06 189 LEU A CA 1
ATOM 1482 C C . LEU A 1 189 ? 2.007 -5.692 5.570 1.00 96.06 189 LEU A C 1
ATOM 1484 O O . LEU A 1 189 ? 1.218 -6.423 4.964 1.00 96.06 189 LEU A O 1
ATOM 1488 N N . ARG A 1 190 ? 2.959 -6.183 6.363 1.00 95.88 190 ARG A N 1
ATOM 1489 C CA . ARG A 1 190 ? 3.108 -7.614 6.668 1.00 95.88 190 ARG A CA 1
ATOM 1490 C C . ARG A 1 190 ? 3.474 -7.801 8.129 1.00 95.88 190 ARG A C 1
ATOM 1492 O O . ARG A 1 190 ? 4.306 -7.068 8.646 1.00 95.88 190 ARG A O 1
ATOM 1499 N N . GLN A 1 191 ? 2.880 -8.796 8.777 1.00 94.62 191 GLN A N 1
ATOM 1500 C CA . GLN A 1 191 ? 3.287 -9.183 10.124 1.00 94.62 191 GLN A CA 1
ATOM 1501 C C . GLN A 1 191 ? 4.739 -9.675 10.096 1.00 94.62 191 GLN A C 1
ATOM 1503 O O . GLN A 1 191 ? 5.100 -10.494 9.247 1.00 94.62 191 GLN A O 1
ATOM 1508 N N . LEU A 1 192 ? 5.562 -9.144 10.998 1.00 92.38 192 LEU A N 1
ATOM 1509 C CA . LEU A 1 192 ? 6.952 -9.561 11.179 1.00 92.38 192 LEU A CA 1
ATOM 1510 C C . LEU A 1 192 ? 7.060 -10.554 12.343 1.00 92.38 192 LEU A C 1
ATOM 1512 O O . LEU A 1 192 ? 7.694 -11.600 12.212 1.00 92.38 192 LEU A O 1
ATOM 1516 N N . SER A 1 193 ? 6.402 -10.248 13.461 1.00 91.88 193 SER A N 1
ATOM 1517 C CA . SER A 1 193 ? 6.245 -11.118 14.629 1.00 91.88 193 SER A CA 1
ATOM 1518 C C . SER A 1 193 ? 4.942 -10.780 15.354 1.00 91.88 193 SER A C 1
ATOM 1520 O O . SER A 1 193 ? 4.276 -9.813 14.997 1.00 91.88 193 SER A O 1
ATOM 1522 N N . ALA A 1 194 ? 4.605 -11.525 16.411 1.00 90.88 194 ALA A N 1
ATOM 1523 C CA . ALA A 1 194 ? 3.551 -11.094 17.326 1.00 90.88 194 ALA A CA 1
ATOM 1524 C C . ALA A 1 194 ? 3.862 -9.678 17.854 1.00 90.88 194 ALA A C 1
ATOM 1526 O O . ALA A 1 194 ? 4.986 -9.425 18.298 1.00 90.88 194 ALA A O 1
ATOM 1527 N N . GLY A 1 195 ? 2.896 -8.770 17.744 1.00 90.75 195 GLY A N 1
ATOM 1528 C CA . GLY A 1 195 ? 2.982 -7.366 18.140 1.00 90.75 195 GLY A CA 1
ATOM 1529 C C . GLY A 1 195 ? 3.787 -6.470 17.194 1.00 90.75 195 GLY A C 1
ATOM 1530 O O . GLY A 1 195 ? 4.017 -5.310 17.532 1.00 90.75 195 GLY A O 1
ATOM 1531 N N . SER A 1 196 ? 4.246 -6.958 16.034 1.00 93.19 196 SER A N 1
ATOM 1532 C CA . SER A 1 196 ? 5.037 -6.133 15.116 1.00 93.19 196 SER A CA 1
ATOM 1533 C C . SER A 1 196 ? 4.727 -6.351 13.638 1.00 93.19 196 SER A C 1
ATOM 1535 O O . SER A 1 196 ? 4.546 -7.471 13.148 1.00 93.19 196 SER A O 1
ATOM 1537 N N . VAL A 1 197 ? 4.736 -5.248 12.890 1.00 94.81 197 VAL A N 1
ATOM 1538 C CA . VAL A 1 197 ? 4.524 -5.242 11.440 1.00 94.81 197 VAL A CA 1
ATOM 1539 C C . VAL A 1 197 ? 5.650 -4.526 10.717 1.00 94.81 197 VAL A C 1
ATOM 1541 O O . VAL A 1 197 ? 6.198 -3.529 11.181 1.00 94.81 197 VAL A O 1
ATOM 1544 N N . LEU A 1 198 ? 5.956 -5.026 9.528 1.00 96.31 198 LEU A N 1
ATOM 1545 C CA . LEU A 1 198 ? 6.749 -4.333 8.535 1.00 96.31 198 LEU A CA 1
ATOM 1546 C C . LEU A 1 198 ? 5.808 -3.502 7.655 1.00 96.31 198 LEU A C 1
ATOM 1548 O O . LEU A 1 198 ? 4.963 -4.061 6.949 1.00 96.31 198 LEU A O 1
ATOM 1552 N N . ALA A 1 199 ? 5.964 -2.184 7.694 1.00 95.81 199 ALA A N 1
ATOM 1553 C CA . ALA A 1 199 ? 5.270 -1.239 6.830 1.00 95.81 199 ALA A CA 1
ATOM 1554 C C . ALA A 1 199 ? 6.215 -0.747 5.731 1.00 95.81 199 ALA A C 1
ATOM 1556 O O . ALA A 1 199 ? 7.362 -0.387 5.996 1.00 95.81 199 ALA A O 1
ATOM 1557 N N . ILE A 1 200 ? 5.741 -0.740 4.490 1.00 96.62 200 ILE A N 1
ATOM 1558 C CA . ILE A 1 200 ? 6.491 -0.284 3.321 1.00 96.62 200 ILE A CA 1
ATOM 1559 C C . ILE A 1 200 ? 5.797 0.957 2.779 1.00 96.62 200 ILE A C 1
ATOM 1561 O O . ILE A 1 200 ? 4.710 0.881 2.198 1.00 96.62 200 ILE A O 1
ATOM 1565 N N . ASP A 1 201 ? 6.457 2.089 2.978 1.00 95.81 201 ASP A N 1
ATOM 1566 C CA . ASP A 1 201 ? 6.078 3.382 2.443 1.00 95.81 201 ASP A CA 1
ATOM 1567 C C . ASP A 1 201 ? 6.761 3.631 1.097 1.00 95.81 201 ASP A C 1
ATOM 1569 O O . ASP A 1 201 ? 7.962 3.399 0.928 1.00 95.81 201 ASP A O 1
ATOM 1573 N N . THR A 1 202 ? 5.987 4.124 0.133 1.00 94.50 202 THR A N 1
ATOM 1574 C CA . THR A 1 202 ? 6.458 4.380 -1.237 1.00 94.50 202 THR A CA 1
ATOM 1575 C C . THR A 1 202 ? 7.581 5.416 -1.297 1.00 94.50 202 THR A C 1
ATOM 1577 O O . THR A 1 202 ? 8.448 5.328 -2.168 1.00 94.50 202 THR A O 1
ATOM 1580 N N . TYR A 1 203 ? 7.577 6.387 -0.382 1.00 95.12 203 TYR A N 1
ATOM 1581 C CA . TYR A 1 203 ? 8.486 7.534 -0.389 1.00 95.12 203 TYR A CA 1
ATOM 1582 C C . TYR A 1 203 ? 9.474 7.508 0.772 1.00 95.12 203 TYR A C 1
ATOM 1584 O O . TYR A 1 203 ? 10.617 7.940 0.620 1.00 95.12 203 TYR A O 1
ATOM 1592 N N . LEU A 1 204 ? 9.039 7.002 1.923 1.00 95.44 204 LEU A N 1
ATOM 1593 C CA . LEU A 1 204 ? 9.783 7.090 3.177 1.00 95.44 204 LEU A CA 1
ATOM 1594 C C . LEU A 1 204 ? 10.536 5.795 3.523 1.00 95.44 204 LEU A C 1
ATOM 1596 O O . LEU A 1 204 ? 11.366 5.794 4.430 1.00 95.44 204 LEU A O 1
ATOM 1600 N N . GLY A 1 205 ? 10.313 4.714 2.769 1.00 95.12 205 GLY A N 1
ATOM 1601 C CA . GLY A 1 205 ? 11.063 3.466 2.886 1.00 95.12 205 GLY A CA 1
ATOM 1602 C C . GLY A 1 205 ? 10.368 2.408 3.742 1.00 95.12 205 GLY A C 1
ATOM 1603 O O . GLY A 1 205 ? 9.150 2.266 3.719 1.00 95.12 205 GLY A O 1
ATOM 1604 N N . ILE A 1 206 ? 11.157 1.596 4.446 1.00 96.00 206 ILE A N 1
ATOM 1605 C CA . ILE A 1 206 ? 10.670 0.423 5.181 1.00 96.00 206 ILE A CA 1
ATOM 1606 C C . ILE A 1 206 ? 10.755 0.693 6.682 1.00 96.00 206 ILE A C 1
ATOM 1608 O O . ILE A 1 206 ? 11.817 1.047 7.192 1.00 96.00 206 ILE A O 1
ATOM 1612 N N . PHE A 1 207 ? 9.653 0.460 7.386 1.00 94.69 207 PHE A N 1
ATOM 1613 C CA . PHE A 1 207 ? 9.514 0.673 8.821 1.00 94.69 207 PHE A CA 1
ATOM 1614 C C . PHE A 1 207 ? 9.147 -0.628 9.523 1.00 94.69 207 PHE A C 1
ATOM 1616 O O . PHE A 1 207 ? 8.301 -1.383 9.051 1.00 94.69 207 PHE A O 1
ATOM 1623 N N . SER A 1 208 ? 9.748 -0.863 10.687 1.00 94.31 208 SER A N 1
ATOM 1624 C CA . SER A 1 208 ? 9.251 -1.839 11.656 1.00 94.31 208 SER A CA 1
ATOM 1625 C C . SER A 1 208 ? 8.419 -1.086 12.686 1.00 94.31 208 SER A C 1
ATOM 1627 O O . SER A 1 208 ? 8.944 -0.198 13.357 1.00 94.31 208 SER A O 1
ATOM 1629 N N . VAL A 1 209 ? 7.140 -1.427 12.812 1.00 92.81 209 VAL A N 1
ATOM 1630 C CA . VAL A 1 209 ? 6.203 -0.780 13.737 1.00 92.81 209 VAL A CA 1
ATOM 1631 C C . VAL A 1 209 ? 5.825 -1.771 14.831 1.00 92.81 209 VAL A C 1
ATOM 1633 O O . VAL A 1 209 ? 5.403 -2.888 14.534 1.00 92.81 209 VAL A O 1
ATOM 1636 N N . ASN A 1 210 ? 5.989 -1.359 16.088 1.00 92.56 210 ASN A N 1
ATOM 1637 C CA . ASN A 1 210 ? 5.456 -2.077 17.244 1.00 92.56 210 ASN A CA 1
ATOM 1638 C C . ASN A 1 210 ? 4.004 -1.629 17.476 1.00 92.56 210 ASN A C 1
ATOM 1640 O O . ASN A 1 210 ? 3.729 -0.428 17.478 1.00 92.56 210 ASN A O 1
ATOM 1644 N N . LEU A 1 211 ? 3.096 -2.594 17.610 1.00 87.88 211 LEU A N 1
ATOM 1645 C CA . LEU A 1 211 ? 1.650 -2.387 17.677 1.00 87.88 211 LEU A CA 1
ATOM 1646 C C . LEU A 1 211 ? 1.091 -2.311 19.109 1.00 87.88 211 LEU A C 1
ATOM 1648 O O . LEU A 1 211 ? -0.108 -2.043 19.277 1.00 87.88 211 LEU A O 1
ATOM 1652 N N . GLU A 1 212 ? 1.929 -2.529 20.127 1.00 77.88 212 GLU A N 1
ATOM 1653 C CA . GLU A 1 212 ? 1.578 -2.368 21.549 1.00 77.88 212 GLU A CA 1
ATOM 1654 C C . GLU A 1 212 ? 1.348 -0.904 21.948 1.00 77.88 212 GLU A C 1
ATOM 1656 O O . GLU A 1 212 ? 2.008 0.015 21.414 1.00 77.88 212 GLU A O 1
#

Radius of gyration: 31.55 Å; chains: 1; bounding box: 104×57×67 Å

Foldseek 3Di:
DDDDDDDDDDDDDDDDDPPPPPPPDPVPLPDPPPDDDDDDDDDDPPVVVVVVVVVVVVVLVVVCVVCVVPPCNVVNVVVVVVVVVCVVPVDPDPDDDDDDDDDDDDDCDDVNPDDCPVVPDDDACPPNAAQWAEWDAAPQWIWTWGLLAWIFTAHPSDTDDIDWLAPDDSVPSPSDPVCCLRGWGFRDWDAPDHQWIWTATPRRGIDIDGND

InterPro domains:
  IPR011042 Six-bladed beta-propeller, TolB-like [G3DSA:2.120.10.30] (113-212)

pLDDT: mean 76.0, std 22.68, range [27.66, 96.75]